Protein 1MLI (pdb70)

Nearest PDB structures (foldseek):
  1mli-assembly1_A  TM=1.011E+00  e=1.874E-20  Pseudomonas putida
  4fpi-assembly1_C  TM=9.386E-01  e=9.377E-10  Rhodococcus opacus
  3zo7-assembly1_F  TM=9.633E-01  e=2.033E-09  Rhodococcus opacus
  3znu-assembly1_I  TM=9.616E-01  e=2.313E-09  Rhodococcus opacus
  3znj-assembly1_3  TM=9.386E-01  e=2.033E-09  Rhodococcus opacus

Secondary structure (P-SEA, 3-state):
cbbbbbbbcccccccccaaaaaaacccccccccccccccccccccccccccccccccccccaaaaaaaaccccccccccccbbbbbbccccccccc/cbbbbbbbcccccccccaaaaaaacccccccccccccccccccccccccccccccccccccaaaaaaaaccccccccccccbbbbbbccccccccc/cbbbbbbbcccccccccaaaaaaacccccccccccccccccccccccccccccccccccccaaaaaaaaccccccccccccbbbbbbccccccccc/cbbbbbbbcccccccccaaaaaaacccccccccccccccccccccccccccccccccccccaaaaaaaaccccccccccccbbbbbbccccccccc/cbbbbbbbcccccccccaaaaaaacccccccccccccccccccccccccccccccccccccaaaaaaaaccccccccccccbbbbbbccccccccc/cbbbbbbbcccccccccaaaaaaacccccccccccccccccccccccccccccccccccccaaaaaaaaccccccccccccbbbbbbccccccccc/cbbbbbbbcccccccccaaaaaaacccccccccccccccccccccccccccccccccccccaaaaaaaaccccccccccccbbbbbbccccccccc/cbbbbbbbcccccccccaaaaaaacccccccccccccccccccccccccccccccccccccaaaaaaaaccccccccccccbbbbbbccccccccc/cbbbbbbbcccccccccaaaaaaacccccccccccccccccccccccccccccccccccccaaaaaaaaccccccccccccbbbbbbccccccccc/cbbbbbbbcccccccccaaaaaaacccccccccccccccccccccccccccccccccccccaaaaaaaaccccccccccccbbbbbbccccccccc

InterPro domains:
  IPR003464 Muconolactone delta-isomerase [PIRSF001486] (1-93)
  IPR003464 Muconolactone delta-isomerase [TIGR03221] (2-91)
  IPR011008 Dimeric alpha-beta barrel [SSF54909] (1-95)
  IPR026029 Muconolactone isomerase domain [PF02426] (1-89)

Radius of gyration: 29.56 Å; Cα contacts (8 Å, |Δi|>4): 1925; chains: 10; bounding box: 63×74×76 Å

Structure (mmCIF, N/CA/C/O backbone):
data_1MLI
#
_entry.id   1MLI
#
_cell.length_a   65.840
_cell.length_b   105.630
_cell.length_c   77.210
_cell.angle_alpha   90.00
_cell.angle_beta   90.50
_cell.angle_gamma   90.00
#
_symmetry.space_group_name_H-M   'P 1 21 1'
#
loop_
_atom_site.group_PDB
_atom_site.id
_atom_site.type_symbol
_atom_site.label_atom_id
_atom_site.label_alt_id
_atom_site.label_comp_id
_atom_site.label_asym_id
_atom_site.label_entity_id
_atom_site.label_seq_id
_atom_site.pdbx_PDB_ins_code
_atom_site.Cartn_x
_atom_site.Cartn_y
_atom_site.Cartn_z
_atom_site.occupancy
_atom_site.B_iso_or_equiv
_atom_site.auth_seq_id
_atom_site.auth_comp_id
_atom_site.auth_asym_id
_atom_site.auth_atom_id
_atom_site.pdbx_PDB_model_num
ATOM 1 C CA . MET A 1 1 ? 15.625 13.630 47.431 1.00 0.00 1 MET A CA 1
ATOM 2 C CA . LEU A 1 2 ? 15.712 14.925 43.943 1.00 0.00 2 LEU A CA 1
ATOM 3 C CA . PHE A 1 3 ? 14.582 12.269 41.522 1.00 0.00 3 PHE A CA 1
ATOM 4 C CA . HIS A 1 4 ? 13.713 13.033 37.923 1.00 0.00 4 HIS A CA 1
ATOM 5 C CA . VAL A 1 5 ? 10.785 12.294 35.972 1.00 0.00 5 VAL A CA 1
ATOM 6 C CA . LYS A 1 6 ? 9.538 12.551 32.463 1.00 0.00 6 LYS A CA 1
ATOM 7 C CA . MET A 1 7 ? 5.866 12.827 31.993 1.00 0.00 7 MET A CA 1
ATOM 8 C CA . THR A 1 8 ? 4.348 12.150 28.605 1.00 0.00 8 THR A CA 1
ATOM 9 C CA . VAL A 1 9 ? 0.553 12.603 28.712 1.00 0.00 9 VAL A CA 1
ATOM 10 C CA . LYS A 1 10 ? 0.092 10.272 25.607 1.00 0.00 10 LYS A CA 1
ATOM 11 C CA . LEU A 1 11 ? -3.651 10.994 26.151 1.00 0.00 11 LEU A CA 1
ATOM 12 C CA . PRO A 1 12 ? -6.074 9.481 23.532 1.00 0.00 12 PRO A CA 1
ATOM 13 C CA . VAL A 1 13 ? -7.868 11.193 20.758 1.00 0.00 13 VAL A CA 1
ATOM 14 C CA . ASP A 1 14 ? -11.529 10.332 21.363 1.00 0.00 14 ASP A CA 1
ATOM 15 C CA . MET A 1 15 ? -11.911 9.578 25.112 1.00 0.00 15 MET A CA 1
ATOM 16 C CA . ASP A 1 16 ? -14.047 12.566 24.953 1.00 0.00 16 ASP A CA 1
ATOM 17 C CA . PRO A 1 17 ? -13.971 16.124 26.210 1.00 0.00 17 PRO A CA 1
ATOM 18 C CA . ALA A 1 18 ? -15.041 16.303 29.881 1.00 0.00 18 ALA A CA 1
ATOM 19 C CA . LYS A 1 19 ? -12.862 13.560 30.630 1.00 0.00 19 LYS A CA 1
ATOM 20 C CA . ALA A 1 20 ? -10.211 15.275 28.650 1.00 0.00 20 ALA A CA 1
ATOM 21 C CA . THR A 1 21 ? -10.922 18.809 30.113 1.00 0.00 21 THR A CA 1
ATOM 22 C CA . GLN A 1 22 ? -11.749 17.361 33.861 1.00 0.00 22 GLN A CA 1
ATOM 23 C CA . LEU A 1 23 ? -8.271 15.907 33.746 1.00 0.00 23 LEU A CA 1
ATOM 24 C CA . LYS A 1 24 ? -6.132 18.553 32.187 1.00 0.00 24 LYS A CA 1
ATOM 25 C CA . ALA A 1 25 ? -7.470 20.709 35.054 1.00 0.00 25 ALA A CA 1
ATOM 26 C CA . ASP A 1 26 ? -7.031 18.570 38.332 1.00 0.00 26 ASP A CA 1
ATOM 27 C CA . GLU A 1 27 ? -3.524 17.186 37.391 1.00 0.00 27 GLU A CA 1
ATOM 28 C CA . LYS A 1 28 ? -2.923 21.111 37.648 1.00 0.00 28 LYS A CA 1
ATOM 29 C CA . GLU A 1 29 ? -3.458 21.142 41.336 1.00 0.00 29 GLU A CA 1
ATOM 30 C CA . LEU A 1 30 ? -1.067 18.439 42.687 1.00 0.00 30 LEU A CA 1
ATOM 31 C CA . ALA A 1 31 ? 1.124 20.539 40.406 1.00 0.00 31 ALA A CA 1
ATOM 32 C CA . GLN A 1 32 ? 0.992 23.016 43.309 1.00 0.00 32 GLN A CA 1
ATOM 33 C CA . ARG A 1 33 ? -0.561 20.772 45.887 1.00 0.00 33 ARG A CA 1
ATOM 34 C CA . LEU A 1 34 ? 3.099 20.341 46.033 1.00 0.00 34 LEU A CA 1
ATOM 35 C CA . GLN A 1 35 ? 4.660 23.284 44.184 1.00 0.00 35 GLN A CA 1
ATOM 36 C CA . ARG A 1 36 ? 4.046 25.538 47.214 1.00 0.00 36 ARG A CA 1
ATOM 37 C CA . GLU A 1 37 ? 4.677 22.891 49.957 1.00 0.00 37 GLU A CA 1
ATOM 38 C CA . GLY A 1 38 ? 7.070 21.391 47.596 1.00 0.00 38 GLY A CA 1
ATOM 39 C CA . THR A 1 39 ? 7.287 17.884 47.131 1.00 0.00 39 THR A CA 1
ATOM 40 C CA . TRP A 1 40 ? 7.740 18.827 43.239 1.00 0.00 40 TRP A CA 1
ATOM 41 C CA . ARG A 1 41 ? 10.415 21.175 42.721 1.00 0.00 41 ARG A CA 1
ATOM 42 C CA . HIS A 1 42 ? 10.402 22.788 39.241 1.00 0.00 42 HIS A CA 1
ATOM 43 C CA . LEU A 1 43 ? 7.770 22.477 36.532 1.00 0.00 43 LEU A CA 1
ATOM 44 C CA . TRP A 1 44 ? 8.709 22.948 32.962 1.00 0.00 44 TRP A CA 1
ATOM 45 C CA . ARG A 1 45 ? 7.565 22.602 29.390 1.00 0.00 45 ARG A CA 1
ATOM 46 C CA . ILE A 1 46 ? 10.060 20.235 27.567 1.00 0.00 46 ILE A CA 1
ATOM 47 C CA . ALA A 1 47 ? 8.823 22.001 24.776 1.00 0.00 47 ALA A CA 1
ATOM 48 C CA . GLY A 1 48 ? 7.721 21.768 21.385 1.00 0.00 48 GLY A CA 1
ATOM 49 C CA . HIS A 1 49 ? 6.142 18.450 22.309 1.00 0.00 49 HIS A CA 1
ATOM 50 C CA . TYR A 1 50 ? 3.175 17.136 24.266 1.00 0.00 50 TYR A CA 1
ATOM 51 C CA . ALA A 1 51 ? 4.679 16.697 27.746 1.00 0.00 51 ALA A CA 1
ATOM 52 C CA . ASN A 1 52 ? 7.169 18.005 30.352 1.00 0.00 52 ASN A CA 1
ATOM 53 C CA . TYR A 1 53 ? 10.263 17.611 32.796 1.00 0.00 53 TYR A CA 1
ATOM 54 C CA . SER A 1 54 ? 9.962 17.511 36.689 1.00 0.00 54 SER A CA 1
ATOM 55 C CA . VAL A 1 55 ? 12.272 17.247 39.734 1.00 0.00 55 VAL A CA 1
ATOM 56 C CA . PHE A 1 56 ? 11.192 16.098 43.082 1.00 0.00 56 PHE A CA 1
ATOM 57 C CA . ASP A 1 57 ? 12.391 16.858 46.627 1.00 0.00 57 ASP A CA 1
ATOM 58 C CA . VAL A 1 58 ? 10.647 14.233 48.423 1.00 0.00 58 VAL A CA 1
ATOM 59 C CA . PRO A 1 59 ? 11.867 12.101 51.334 1.00 0.00 59 PRO A CA 1
ATOM 60 C CA . SER A 1 60 ? 12.417 8.460 50.871 1.00 0.00 60 SER A CA 1
ATOM 61 C CA . VAL A 1 61 ? 11.564 6.610 47.724 1.00 0.00 61 VAL A CA 1
ATOM 62 C CA . GLU A 1 62 ? 8.151 5.333 48.702 1.00 0.00 62 GLU A CA 1
ATOM 63 C CA . ALA A 1 63 ? 7.223 8.978 48.673 1.00 0.00 63 ALA A CA 1
ATOM 64 C CA . LEU A 1 64 ? 7.287 9.916 45.023 1.00 0.00 64 LEU A CA 1
ATOM 65 C CA . HIS A 1 65 ? 5.804 6.581 44.351 1.00 0.00 65 HIS A CA 1
ATOM 66 C CA . ASP A 1 66 ? 2.645 7.422 46.139 1.00 0.00 66 ASP A CA 1
ATOM 67 C CA . THR A 1 67 ? 2.805 11.050 44.806 1.00 0.00 67 THR A CA 1
ATOM 68 C CA . LEU A 1 68 ? 3.937 10.354 41.256 1.00 0.00 68 LEU A CA 1
ATOM 69 C CA . MET A 1 69 ? 1.436 7.523 40.842 1.00 0.00 69 MET A CA 1
ATOM 70 C CA . GLN A 1 70 ? -1.316 9.890 42.068 1.00 0.00 70 GLN A CA 1
ATOM 71 C CA . LEU A 1 71 ? -2.016 12.873 39.980 1.00 0.00 71 LEU A CA 1
ATOM 72 C CA . PRO A 1 72 ? -4.877 12.718 37.599 1.00 0.00 72 PRO A CA 1
ATOM 73 C CA . LEU A 1 73 ? -3.051 11.121 34.723 1.00 0.00 73 LEU A CA 1
ATOM 74 C CA . PHE A 1 74 ? -0.683 8.304 35.572 1.00 0.00 74 PHE A CA 1
ATOM 75 C CA . PRO A 1 75 ? -3.188 5.866 34.216 1.00 0.00 75 PRO A CA 1
ATOM 76 C CA . TYR A 1 76 ? -2.864 7.348 30.715 1.00 0.00 76 TYR A CA 1
ATOM 77 C CA . MET A 1 77 ? 0.844 8.664 31.019 1.00 0.00 77 MET A CA 1
ATOM 78 C CA . ASP A 1 78 ? 4.394 7.490 30.147 1.00 0.00 78 ASP A CA 1
ATOM 79 C CA . ILE A 1 79 ? 7.175 7.970 32.538 1.00 0.00 79 ILE A CA 1
ATOM 80 C CA . GLU A 1 80 ? 10.921 7.831 33.216 1.00 0.00 80 GLU A CA 1
ATOM 81 C CA . VAL A 1 81 ? 12.807 8.053 36.493 1.00 0.00 81 VAL A CA 1
ATOM 82 C CA . ASP A 1 82 ? 16.441 9.090 36.420 1.00 0.00 82 ASP A CA 1
ATOM 83 C CA . GLY A 1 83 ? 17.101 10.102 40.093 1.00 0.00 83 GLY A CA 1
ATOM 84 C CA . LEU A 1 84 ? 20.125 11.846 41.113 1.00 0.00 84 LEU A CA 1
ATOM 85 C CA . CYS A 1 85 ? 22.505 13.109 43.750 1.00 0.00 85 CYS A CA 1
ATOM 86 C CA . ARG A 1 86 ? 24.914 16.242 43.779 1.00 0.00 86 ARG A CA 1
ATOM 87 C CA . HIS A 1 87 ? 27.857 17.065 41.914 1.00 0.00 87 HIS A CA 1
ATOM 88 C CA . PRO A 1 88 ? 31.143 18.174 43.031 1.00 0.00 88 PRO A CA 1
ATOM 89 C CA . SER A 1 89 ? 31.233 21.246 40.651 1.00 0.00 89 SER A CA 1
ATOM 90 C CA . SER A 1 90 ? 28.441 23.300 42.297 1.00 0.00 90 SER A CA 1
ATOM 91 C CA . ILE A 1 91 ? 28.753 26.771 43.645 1.00 0.00 91 ILE A CA 1
ATOM 92 C CA . HIS A 1 92 ? 26.001 26.277 46.229 1.00 0.00 92 HIS A CA 1
ATOM 93 C CA . SER A 1 93 ? 25.969 23.821 49.285 1.00 0.00 93 SER A CA 1
ATOM 94 C CA . ASP A 1 94 ? 22.390 22.616 48.998 1.00 0.00 94 ASP A CA 1
ATOM 95 C CA . ASP A 1 95 ? 20.832 20.023 46.760 1.00 0.00 95 ASP A CA 1
ATOM 96 C CA . ARG A 1 96 ? 20.171 22.477 43.777 1.00 0.00 96 ARG A CA 1
ATOM 97 C CA . MET B 1 1 ? 16.596 30.535 27.553 1.00 0.00 1 MET B CA 1
ATOM 98 C CA . LEU B 1 2 ? 16.522 27.300 29.392 1.00 0.00 2 LEU B CA 1
ATOM 99 C CA . PHE B 1 3 ? 17.687 24.492 27.168 1.00 0.00 3 PHE B CA 1
ATOM 100 C CA . HIS B 1 4 ? 18.574 21.070 28.507 1.00 0.00 4 HIS B CA 1
ATOM 101 C CA . VAL B 1 5 ? 21.519 19.047 28.110 1.00 0.00 5 VAL B CA 1
ATOM 102 C CA . LYS B 1 6 ? 22.787 15.635 28.937 1.00 0.00 6 LYS B CA 1
ATOM 103 C CA . MET B 1 7 ? 26.460 15.243 29.309 1.00 0.00 7 MET B CA 1
ATOM 104 C CA . THR B 1 8 ? 28.005 11.802 29.196 1.00 0.00 8 THR B CA 1
ATOM 105 C CA . VAL B 1 9 ? 31.795 12.009 29.650 1.00 0.00 9 VAL B CA 1
ATOM 106 C CA . LYS B 1 10 ? 32.294 8.573 27.852 1.00 0.00 10 LYS B CA 1
ATOM 107 C CA . LEU B 1 11 ? 36.028 9.254 28.501 1.00 0.00 11 LEU B CA 1
ATOM 108 C CA . PRO B 1 12 ? 38.479 6.444 27.445 1.00 0.00 12 PRO B CA 1
ATOM 109 C CA . VAL B 1 13 ? 40.278 3.996 29.593 1.00 0.00 13 VAL B CA 1
ATOM 110 C CA . ASP B 1 14 ? 43.941 4.482 28.670 1.00 0.00 14 ASP B CA 1
ATOM 111 C CA . MET B 1 15 ? 44.305 8.064 27.324 1.00 0.00 15 MET B CA 1
ATOM 112 C CA . ASP B 1 16 ? 46.419 8.404 30.312 1.00 0.00 16 ASP B CA 1
ATOM 113 C CA . PRO B 1 17 ? 46.308 10.216 33.621 1.00 0.00 17 PRO B CA 1
ATOM 114 C CA . ALA B 1 18 ? 47.353 13.876 33.214 1.00 0.00 18 ALA B CA 1
ATOM 115 C CA . LYS B 1 19 ? 45.190 14.158 30.372 1.00 0.00 19 LYS B CA 1
ATOM 116 C CA . ALA B 1 20 ? 42.539 12.459 32.366 1.00 0.00 20 ALA B CA 1
ATOM 117 C CA . THR B 1 21 ? 43.214 14.477 35.623 1.00 0.00 21 THR B CA 1
ATOM 118 C CA . GLN B 1 22 ? 44.028 17.950 33.596 1.00 0.00 22 GLN B CA 1
ATOM 119 C CA . LEU B 1 23 ? 40.562 17.576 32.157 1.00 0.00 23 LEU B CA 1
ATOM 120 C CA . LYS B 1 24 ? 38.413 16.447 35.006 1.00 0.00 24 LYS B CA 1
ATOM 121 C CA . ALA B 1 25 ? 39.716 19.634 36.681 1.00 0.00 25 ALA B CA 1
ATOM 122 C CA . ASP B 1 26 ? 39.272 22.521 34.039 1.00 0.00 26 ASP B CA 1
ATOM 123 C CA . GLU B 1 27 ? 35.782 21.343 32.802 1.00 0.00 27 GLU B CA 1
ATOM 124 C CA . LYS B 1 28 ? 35.149 22.224 36.630 1.00 0.00 28 LYS B CA 1
ATOM 125 C CA . GLU B 1 29 ? 35.660 25.873 36.071 1.00 0.00 29 GLU B CA 1
ATOM 126 C CA . LEU B 1 30 ? 33.281 26.753 33.170 1.00 0.00 30 LEU B CA 1
ATOM 127 C CA . ALA B 1 31 ? 31.089 24.823 35.596 1.00 0.00 31 ALA B CA 1
ATOM 128 C CA . GLN B 1 32 ? 31.184 28.088 37.574 1.00 0.00 32 GLN B CA 1
ATOM 129 C CA . ARG B 1 33 ? 32.737 30.283 34.954 1.00 0.00 33 ARG B CA 1
ATOM 130 C CA . LEU B 1 34 ? 29.080 30.330 34.482 1.00 0.00 34 LEU B CA 1
ATOM 131 C CA . GLN B 1 35 ? 27.508 28.967 37.674 1.00 0.00 35 GLN B CA 1
ATOM 132 C CA . ARG B 1 36 ? 28.086 32.325 39.415 1.00 0.00 36 ARG B CA 1
ATOM 133 C CA . GLU B 1 37 ? 27.457 34.601 36.357 1.00 0.00 37 GLU B CA 1
ATOM 134 C CA . GLY B 1 38 ? 25.091 32.012 35.241 1.00 0.00 38 GLY B CA 1
ATOM 135 C CA . THR B 1 39 ? 24.903 30.987 31.853 1.00 0.00 39 THR B CA 1
ATOM 136 C CA . TRP B 1 40 ? 24.468 27.294 33.408 1.00 0.00 40 TRP B CA 1
ATOM 137 C CA . ARG B 1 41 ? 21.779 27.140 35.791 1.00 0.00 41 ARG B CA 1
ATOM 138 C CA . HIS B 1 42 ? 21.802 23.965 37.943 1.00 0.00 42 HIS B CA 1
ATOM 139 C CA . LEU B 1 43 ? 24.454 21.262 38.090 1.00 0.00 43 LEU B CA 1
ATOM 140 C CA . TRP B 1 44 ? 23.534 17.807 39.123 1.00 0.00 44 TRP B CA 1
ATOM 141 C CA . ARG B 1 45 ? 24.704 14.235 39.364 1.00 0.00 45 ARG B CA 1
ATOM 142 C CA . ILE B 1 46 ? 22.238 12.036 37.306 1.00 0.00 46 ILE B CA 1
ATOM 143 C CA . ALA B 1 47 ? 23.480 9.575 39.506 1.00 0.00 47 ALA B CA 1
ATOM 144 C CA . GLY B 1 48 ? 24.605 6.199 39.829 1.00 0.00 48 GLY B CA 1
ATOM 145 C CA . HIS B 1 49 ? 26.204 6.589 36.416 1.00 0.00 49 HIS B CA 1
ATOM 146 C CA . TYR B 1 50 ? 29.168 8.331 34.823 1.00 0.00 50 TYR B CA 1
ATOM 147 C CA . ALA B 1 51 ? 27.645 11.684 33.820 1.00 0.00 51 ALA B CA 1
ATOM 148 C CA . ASN B 1 52 ? 25.128 14.447 34.675 1.00 0.00 52 ASN B CA 1
ATOM 149 C CA . TYR B 1 53 ? 22.022 16.772 33.873 1.00 0.00 53 TYR B CA 1
ATOM 150 C CA . SER B 1 54 ? 22.298 20.601 33.149 1.00 0.00 54 SER B CA 1
ATOM 151 C CA . VAL B 1 55 ? 19.971 23.546 32.383 1.00 0.00 55 VAL B CA 1
ATOM 152 C CA . PHE B 1 56 ? 21.038 26.674 30.717 1.00 0.00 56 PHE B CA 1
ATOM 153 C CA . ASP B 1 57 ? 19.811 30.285 30.889 1.00 0.00 57 ASP B CA 1
ATOM 154 C CA . VAL B 1 58 ? 21.563 31.649 28.020 1.00 0.00 58 VAL B CA 1
ATOM 155 C CA . PRO B 1 59 ? 20.340 34.169 25.440 1.00 0.00 59 PRO B CA 1
ATOM 156 C CA . SER B 1 60 ? 19.821 33.122 21.917 1.00 0.00 60 SER B CA 1
ATOM 157 C CA . VAL B 1 61 ? 20.708 29.725 20.604 1.00 0.00 61 VAL B CA 1
ATOM 158 C CA . GLU B 1 62 ? 24.124 30.510 19.208 1.00 0.00 62 GLU B CA 1
ATOM 159 C CA . ALA B 1 63 ? 25.025 31.075 22.816 1.00 0.00 63 ALA B CA 1
ATOM 160 C CA . LEU B 1 64 ? 24.977 27.624 24.329 1.00 0.00 64 LEU B CA 1
ATOM 161 C CA . HIS B 1 65 ? 26.490 26.435 21.155 1.00 0.00 65 HIS B CA 1
ATOM 162 C CA . ASP B 1 66 ? 29.631 28.359 21.717 1.00 0.00 66 ASP B CA 1
ATOM 163 C CA . THR B 1 67 ? 29.452 27.626 25.512 1.00 0.00 67 THR B CA 1
ATOM 164 C CA . LEU B 1 68 ? 28.348 24.002 25.389 1.00 0.00 68 LEU B CA 1
ATOM 165 C CA . MET B 1 69 ? 30.873 23.156 22.678 1.00 0.00 69 MET B CA 1
ATOM 166 C CA . GLN B 1 70 ? 33.599 24.768 24.834 1.00 0.00 70 GLN B CA 1
ATOM 167 C CA . LEU B 1 71 ? 34.290 23.193 28.119 1.00 0.00 71 LEU B CA 1
ATOM 168 C CA . PRO B 1 72 ? 37.167 20.840 28.368 1.00 0.00 72 PRO B CA 1
ATOM 169 C CA . LEU B 1 73 ? 35.372 17.730 27.243 1.00 0.00 73 LEU B CA 1
ATOM 170 C CA . PHE B 1 74 ? 33.020 18.097 24.311 1.00 0.00 74 PHE B CA 1
ATOM 171 C CA . PRO B 1 75 ? 35.552 16.385 22.139 1.00 0.00 75 PRO B CA 1
ATOM 172 C CA . TYR B 1 76 ? 35.239 13.166 24.163 1.00 0.00 76 TYR B CA 1
ATOM 173 C CA . MET B 1 77 ? 31.519 13.650 25.389 1.00 0.00 77 MET B CA 1
ATOM 174 C CA . ASP B 1 78 ? 27.984 12.573 24.348 1.00 0.00 78 ASP B CA 1
ATOM 175 C CA . ILE B 1 79 ? 25.184 14.989 24.419 1.00 0.00 79 ILE B CA 1
ATOM 176 C CA . GLU B 1 80 ? 21.435 15.608 24.149 1.00 0.00 80 GLU B CA 1
ATOM 177 C CA . VAL B 1 81 ? 19.526 18.864 23.828 1.00 0.00 81 VAL B CA 1
ATOM 178 C CA . ASP B 1 82 ? 15.885 18.931 24.840 1.00 0.00 82 ASP B CA 1
ATOM 179 C CA . GLY B 1 83 ? 15.194 22.714 25.243 1.00 0.00 83 GLY B CA 1
ATOM 180 C CA . LEU B 1 84 ? 12.150 23.978 26.781 1.00 0.00 84 LEU B CA 1
ATOM 181 C CA . CYS B 1 85 ? 9.744 26.766 27.587 1.00 0.00 85 CYS B CA 1
ATOM 182 C CA . ARG B 1 86 ? 7.311 27.281 30.659 1.00 0.00 86 ARG B CA 1
ATOM 183 C CA . HIS B 1 87 ? 4.374 25.550 31.753 1.00 0.00 87 HIS B CA 1
ATOM 184 C CA . PRO B 1 88 ? 1.073 26.807 32.646 1.00 0.00 88 PRO B CA 1
ATOM 185 C CA . SER B 1 89 ? 0.975 24.951 36.061 1.00 0.00 89 SER B CA 1
ATOM 186 C CA . SER B 1 90 ? 3.741 26.928 37.841 1.00 0.00 90 SER B CA 1
ATOM 187 C CA . ILE B 1 91 ? 3.394 28.814 41.047 1.00 0.00 91 ILE B CA 1
ATOM 188 C CA . HIS B 1 92 ? 6.133 31.306 40.161 1.00 0.00 92 HIS B CA 1
ATOM 189 C CA . SER B 1 93 ? 6.164 33.927 37.246 1.00 0.00 93 SER B CA 1
ATOM 190 C CA . ASP B 1 94 ? 9.753 33.477 36.126 1.00 0.00 94 ASP B CA 1
ATOM 191 C CA . ASP B 1 95 ? 11.345 30.862 33.937 1.00 0.00 95 ASP B CA 1
ATOM 192 C CA . ARG B 1 96 ? 12.007 28.318 36.843 1.00 0.00 96 ARG B CA 1
ATOM 193 C CA . MET C 1 1 ? 15.748 -22.059 40.304 1.00 0.00 1 MET C CA 1
ATOM 194 C CA . LEU C 1 2 ? 15.812 -18.342 40.457 1.00 0.00 2 LEU C CA 1
ATOM 195 C CA . PHE C 1 3 ? 14.676 -16.867 37.182 1.00 0.00 3 PHE C CA 1
ATOM 196 C CA . HIS C 1 4 ? 13.784 -13.213 36.796 1.00 0.00 4 HIS C CA 1
ATOM 197 C CA . VAL C 1 5 ? 10.848 -11.604 35.488 1.00 0.00 5 VAL C CA 1
ATOM 198 C CA . LYS C 1 6 ? 9.580 -8.196 34.647 1.00 0.00 6 LYS C CA 1
ATOM 199 C CA . MET C 1 7 ? 5.905 -7.686 34.761 1.00 0.00 7 MET C CA 1
ATOM 200 C CA . THR C 1 8 ? 4.369 -4.683 33.069 1.00 0.00 8 THR C CA 1
ATOM 201 C CA . VAL C 1 9 ? 0.574 -4.668 33.530 1.00 0.00 9 VAL C CA 1
ATOM 202 C CA . LYS C 1 10 ? 0.102 -2.438 30.353 1.00 0.00 10 LYS C CA 1
ATOM 203 C CA . LEU C 1 11 ? -3.640 -2.756 31.205 1.00 0.00 11 LEU C CA 1
ATOM 204 C CA . PRO C 1 12 ? -6.074 -0.747 28.954 1.00 0.00 12 PRO C CA 1
ATOM 205 C CA . VAL C 1 13 ? -7.888 2.409 29.724 1.00 0.00 13 VAL C CA 1
ATOM 206 C CA . ASP C 1 14 ? -11.543 1.545 29.089 1.00 0.00 14 ASP C CA 1
ATOM 207 C CA . MET C 1 15 ? -11.902 -2.256 29.530 1.00 0.00 15 MET C CA 1
ATOM 208 C CA . ASP C 1 16 ? -14.047 -1.195 32.321 1.00 0.00 16 ASP C CA 1
ATOM 209 C CA . PRO C 1 17 ? -13.973 -1.290 36.093 1.00 0.00 17 PRO C CA 1
ATOM 210 C CA . ALA C 1 18 ? -15.023 -4.733 37.397 1.00 0.00 18 ALA C CA 1
ATOM 211 C CA . LYS C 1 19 ? -12.833 -6.279 35.022 1.00 0.00 19 LYS C CA 1
ATOM 212 C CA . ALA C 1 20 ? -10.197 -3.850 36.043 1.00 0.00 20 ALA C CA 1
ATOM 213 C CA . THR C 1 21 ? -10.910 -4.154 39.855 1.00 0.00 21 THR C CA 1
ATOM 214 C CA . GLN C 1 22 ? -11.712 -8.171 39.636 1.00 0.00 22 GLN C CA 1
ATOM 215 C CA . LEU C 1 23 ? -8.230 -8.489 38.220 1.00 0.00 23 LEU C CA 1
ATOM 216 C CA . LYS C 1 24 ? -6.107 -6.175 40.257 1.00 0.00 24 LYS C CA 1
ATOM 217 C CA . ALA C 1 25 ? -7.435 -8.244 43.192 1.00 0.00 25 ALA C CA 1
ATOM 218 C CA . ASP C 1 26 ? -6.972 -12.020 42.171 1.00 0.00 26 ASP C CA 1
ATOM 219 C CA . GLU C 1 27 ? -3.466 -11.531 40.567 1.00 0.00 27 GLU C CA 1
ATOM 220 C CA . LYS C 1 28 ? -2.875 -10.559 44.380 1.00 0.00 28 LYS C CA 1
ATOM 221 C CA . GLU C 1 29 ? -3.389 -14.060 45.549 1.00 0.00 29 GLU C CA 1
ATOM 222 C CA . LEU C 1 30 ? -0.983 -16.165 43.398 1.00 0.00 30 LEU C CA 1
ATOM 223 C CA . ALA C 1 31 ? 1.189 -13.333 44.692 1.00 0.00 31 ALA C CA 1
ATOM 224 C CA . GLN C 1 32 ? 1.067 -15.329 47.944 1.00 0.00 32 GLN C CA 1
ATOM 225 C CA . ARG C 1 33 ? -0.465 -18.484 46.606 1.00 0.00 33 ARG C CA 1
ATOM 226 C CA . LEU C 1 34 ? 3.197 -18.734 46.244 1.00 0.00 34 LEU C CA 1
ATOM 227 C CA . GLN C 1 35 ? 4.739 -16.056 48.473 1.00 0.00 35 GLN C CA 1
ATOM 228 C CA . ARG C 1 36 ? 4.136 -18.245 51.552 1.00 0.00 36 ARG C CA 1
ATOM 229 C CA . GLU C 1 37 ? 4.790 -21.668 49.883 1.00 0.00 37 GLU C CA 1
ATOM 230 C CA . GLY C 1 38 ? 7.174 -19.871 47.729 1.00 0.00 38 GLY C CA 1
ATOM 231 C CA . THR C 1 39 ? 7.397 -20.511 44.250 1.00 0.00 39 THR C CA 1
ATOM 232 C CA . TRP C 1 40 ? 7.826 -16.516 43.944 1.00 0.00 40 TRP C CA 1
ATOM 233 C CA . ARG C 1 41 ? 10.492 -15.281 46.020 1.00 0.00 41 ARG C CA 1
ATOM 234 C CA . HIS C 1 42 ? 10.455 -11.473 46.478 1.00 0.00 42 HIS C CA 1
ATOM 235 C CA . LEU C 1 43 ? 7.808 -9.009 45.343 1.00 0.00 43 LEU C CA 1
ATOM 236 C CA . TRP C 1 44 ? 8.726 -5.462 44.688 1.00 0.00 44 TRP C CA 1
ATOM 237 C CA . ARG C 1 45 ? 7.563 -2.179 43.255 1.00 0.00 45 ARG C CA 1
ATOM 238 C CA . ILE C 1 46 ? 10.054 -1.162 40.442 1.00 0.00 46 ILE C CA 1
ATOM 239 C CA . ALA C 1 47 ? 8.796 2.031 41.258 1.00 0.00 47 ALA C CA 1
ATOM 240 C CA . GLY C 1 48 ? 7.676 5.177 39.988 1.00 0.00 48 GLY C CA 1
ATOM 241 C CA . HIS C 1 49 ? 6.111 3.263 37.116 1.00 0.00 49 HIS C CA 1
ATOM 242 C CA . TYR C 1 50 ? 3.159 0.977 36.469 1.00 0.00 50 TYR C CA 1
ATOM 243 C CA . ALA C 1 51 ? 4.683 -2.458 37.128 1.00 0.00 51 ALA C CA 1
ATOM 244 C CA . ASN C 1 52 ? 7.184 -4.517 39.180 1.00 0.00 52 ASN C CA 1
ATOM 245 C CA . TYR C 1 53 ? 10.293 -6.944 39.563 1.00 0.00 53 TYR C CA 1
ATOM 246 C CA . SER C 1 54 ? 10.015 -10.679 40.670 1.00 0.00 54 SER C CA 1
ATOM 247 C CA . VAL C 1 55 ? 12.342 -13.642 41.362 1.00 0.00 55 VAL C CA 1
ATOM 248 C CA . PHE C 1 56 ? 11.284 -17.188 41.303 1.00 0.00 56 PHE C CA 1
ATOM 249 C CA . ASP C 1 57 ? 12.501 -20.317 43.123 1.00 0.00 57 ASP C CA 1
ATOM 250 C CA . VAL C 1 58 ? 10.775 -22.847 41.180 1.00 0.00 58 VAL C CA 1
ATOM 251 C CA . PRO C 1 59 ? 12.017 -26.267 40.053 1.00 0.00 59 PRO C CA 1
ATOM 252 C CA . SER C 1 60 ? 12.574 -26.949 36.447 1.00 0.00 60 SER C CA 1
ATOM 253 C CA . VAL C 1 61 ? 11.708 -24.533 33.715 1.00 0.00 61 VAL C CA 1
ATOM 254 C CA . GLU C 1 62 ? 8.304 -25.879 32.800 1.00 0.00 62 GLU C CA 1
ATOM 255 C CA . ALA C 1 63 ? 7.366 -24.730 36.256 1.00 0.00 63 ALA C CA 1
ATOM 256 C CA . LEU C 1 64 ? 7.407 -20.969 36.021 1.00 0.00 64 LEU C CA 1
ATOM 257 C CA . HIS C 1 65 ? 5.929 -21.370 32.640 1.00 0.00 65 HIS C CA 1
ATOM 258 C CA . ASP C 1 66 ? 2.778 -22.830 33.990 1.00 0.00 66 ASP C CA 1
ATOM 259 C CA . THR C 1 67 ? 2.921 -20.440 37.028 1.00 0.00 67 THR C CA 1
ATOM 260 C CA . LEU C 1 68 ? 4.035 -17.272 35.270 1.00 0.00 68 LEU C CA 1
ATOM 261 C CA . MET C 1 69 ? 1.539 -17.768 32.448 1.00 0.00 69 MET C CA 1
ATOM 262 C CA . GLN C 1 70 ? -1.212 -18.220 35.075 1.00 0.00 70 GLN C CA 1
ATOM 263 C CA . LEU C 1 71 ? -1.932 -15.317 37.267 1.00 0.00 71 LEU C CA 1
ATOM 264 C CA . PRO C 1 72 ? -4.806 -13.118 36.381 1.00 0.00 72 PRO C CA 1
ATOM 265 C CA . LEU C 1 73 ? -2.992 -10.865 33.975 1.00 0.00 73 LEU C CA 1
ATOM 266 C CA . PHE C 1 74 ? -0.612 -12.528 31.560 1.00 0.00 74 PHE C CA 1
ATOM 267 C CA . PRO C 1 75 ? -3.118 -12.008 28.820 1.00 0.00 75 PRO C CA 1
ATOM 268 C CA . TYR C 1 76 ? -2.818 -8.218 29.148 1.00 0.00 76 TYR C CA 1
ATOM 269 C CA . MET C 1 77 ? 0.889 -8.077 30.497 1.00 0.00 77 MET C CA 1
ATOM 270 C CA . ASP C 1 78 ? 4.437 -7.589 29.114 1.00 0.00 78 ASP C CA 1
ATOM 271 C CA . ILE C 1 79 ? 7.230 -9.697 30.311 1.00 0.00 79 ILE C CA 1
ATOM 272 C CA . GLU C 1 80 ? 10.980 -10.362 30.392 1.00 0.00 80 GLU C CA 1
ATOM 273 C CA . VAL C 1 81 ? 12.884 -13.398 31.617 1.00 0.00 81 VAL C CA 1
ATOM 274 C CA . ASP C 1 82 ? 16.515 -12.986 32.584 1.00 0.00 82 ASP C CA 1
ATOM 275 C CA . GLY C 1 83 ? 17.193 -16.162 34.682 1.00 0.00 83 GLY C CA 1
ATOM 276 C CA . LEU C 1 84 ? 20.218 -16.574 36.658 1.00 0.00 84 LEU C CA 1
ATOM 277 C CA . CYS C 1 85 ? 22.609 -18.677 38.676 1.00 0.00 85 CYS C CA 1
ATOM 278 C CA . ARG C 1 86 ? 25.010 -17.722 41.667 1.00 0.00 86 ARG C CA 1
ATOM 279 C CA . HIS C 1 87 ? 27.940 -15.675 41.876 1.00 0.00 87 HIS C CA 1
ATOM 280 C CA . PRO C 1 88 ? 31.229 -16.374 43.278 1.00 0.00 88 PRO C CA 1
ATOM 281 C CA . SER C 1 89 ? 31.297 -13.161 45.464 1.00 0.00 89 SER C CA 1
ATOM 282 C CA . SER C 1 90 ? 28.509 -14.109 47.924 1.00 0.00 90 SER C CA 1
ATOM 283 C CA . ILE C 1 91 ? 28.819 -14.317 51.642 1.00 0.00 91 ILE C CA 1
ATOM 284 C CA . HIS C 1 92 ? 26.083 -16.944 51.969 1.00 0.00 92 HIS C CA 1
ATOM 285 C CA . SER C 1 93 ? 26.075 -20.609 50.577 1.00 0.00 93 SER C CA 1
ATOM 286 C CA . ASP C 1 94 ? 22.498 -20.731 49.340 1.00 0.00 94 ASP C CA 1
ATOM 287 C CA . ASP C 1 95 ? 20.934 -19.413 46.181 1.00 0.00 95 ASP C CA 1
ATOM 288 C CA . ARG C 1 96 ? 20.250 -15.822 47.592 1.00 0.00 96 ARG C CA 1
ATOM 289 C CA . MET D 1 1 ? 16.562 2.075 50.239 1.00 0.00 1 MET D CA 1
ATOM 290 C CA . LEU D 1 2 ? 16.507 -0.674 47.731 1.00 0.00 2 LEU D CA 1
ATOM 291 C CA . PHE D 1 3 ? 17.667 0.581 44.374 1.00 0.00 3 PHE D CA 1
ATOM 292 C CA . HIS D 1 4 ? 18.571 -1.745 41.534 1.00 0.00 4 HIS D CA 1
ATOM 293 C CA . VAL D 1 5 ? 21.519 -1.974 39.489 1.00 0.00 5 VAL D CA 1
ATOM 294 C CA . LYS D 1 6 ? 22.801 -3.807 36.501 1.00 0.00 6 LYS D CA 1
ATOM 295 C CA . MET D 1 7 ? 26.477 -4.259 36.246 1.00 0.00 7 MET D CA 1
ATOM 296 C CA . THR D 1 8 ? 28.030 -5.206 32.940 1.00 0.00 8 THR D CA 1
ATOM 297 C CA . VAL D 1 9 ? 31.822 -5.550 33.280 1.00 0.00 9 VAL D CA 1
ATOM 298 C CA . LYS D 1 10 ? 32.320 -4.899 29.457 1.00 0.00 10 LYS D CA 1
ATOM 299 C CA . LEU D 1 11 ? 36.056 -5.282 30.309 1.00 0.00 11 LEU D CA 1
ATOM 300 C CA . PRO D 1 12 ? 38.509 -5.131 27.312 1.00 0.00 12 PRO D CA 1
ATOM 301 C CA . VAL D 1 13 ? 40.326 -7.919 25.649 1.00 0.00 13 VAL D CA 1
ATOM 302 C CA . ASP D 1 14 ? 43.983 -6.869 25.829 1.00 0.00 14 ASP D CA 1
ATOM 303 C CA . MET D 1 15 ? 44.329 -4.479 28.820 1.00 0.00 15 MET D CA 1
ATOM 304 C CA . ASP D 1 16 ? 46.459 -7.203 30.068 1.00 0.00 16 ASP D CA 1
ATOM 305 C CA . PRO D 1 17 ? 46.362 -9.791 32.814 1.00 0.00 17 PRO D CA 1
ATOM 306 C CA . ALA D 1 18 ? 47.395 -8.266 36.170 1.00 0.00 18 ALA D CA 1
ATOM 307 C CA . LYS D 1 19 ? 45.215 -5.489 35.558 1.00 0.00 19 LYS D CA 1
ATOM 308 C CA . ALA D 1 20 ? 42.580 -7.927 34.557 1.00 0.00 20 ALA D CA 1
ATOM 309 C CA . THR D 1 21 ? 43.268 -10.397 37.483 1.00 0.00 21 THR D CA 1
ATOM 310 C CA . GLN D 1 22 ? 44.061 -7.391 40.160 1.00 0.00 22 GLN D CA 1
ATOM 311 C CA . LEU D 1 23 ? 40.588 -6.159 39.357 1.00 0.00 23 LEU D CA 1
ATOM 312 C CA . LYS D 1 24 ? 38.458 -9.231 39.162 1.00 0.00 24 LYS D CA 1
ATOM 313 C CA . ALA D 1 25 ? 39.762 -9.831 42.711 1.00 0.00 25 ALA D CA 1
ATOM 314 C CA . ASP D 1 26 ? 39.295 -6.429 44.640 1.00 0.00 26 ASP D CA 1
ATOM 315 C CA . GLU D 1 27 ? 35.802 -5.638 43.135 1.00 0.00 27 GLU D CA 1
ATOM 316 C CA . LYS D 1 28 ? 35.188 -9.011 45.155 1.00 0.00 28 LYS D CA 1
ATOM 317 C CA . GLU D 1 29 ? 35.686 -7.348 48.453 1.00 0.00 29 GLU D CA 1
ATOM 318 C CA . LEU D 1 30 ? 33.288 -4.332 48.392 1.00 0.00 30 LEU D CA 1
ATOM 319 C CA . ALA D 1 31 ? 31.115 -7.249 47.304 1.00 0.00 31 ALA D CA 1
ATOM 320 C CA . GLN D 1 32 ? 31.213 -8.121 51.021 1.00 0.00 32 GLN D CA 1
ATOM 321 C CA . ARG D 1 33 ? 32.745 -4.941 52.300 1.00 0.00 33 ARG D CA 1
ATOM 322 C CA . LEU D 1 34 ? 29.085 -4.500 52.196 1.00 0.00 34 LEU D CA 1
ATOM 323 C CA . GLN D 1 35 ? 27.535 -7.967 51.884 1.00 0.00 35 GLN D CA 1
ATOM 324 C CA . ARG D 1 36 ? 28.114 -8.581 55.617 1.00 0.00 36 ARG D CA 1
ATOM 325 C CA . GLU D 1 37 ? 27.461 -4.974 56.836 1.00 0.00 37 GLU D CA 1
ATOM 326 C CA . GLY D 1 38 ? 25.096 -4.727 54.027 1.00 0.00 38 GLY D CA 1
ATOM 327 C CA . THR D 1 39 ? 24.892 -1.823 52.005 1.00 0.00 39 THR D CA 1
ATOM 328 C CA . TRP D 1 40 ? 24.475 -4.446 48.972 1.00 0.00 40 TRP D CA 1
ATOM 329 C CA . ARG D 1 41 ? 21.800 -6.776 49.560 1.00 0.00 41 ARG D CA 1
ATOM 330 C CA . HIS D 1 42 ? 21.844 -9.804 47.206 1.00 0.00 42 HIS D CA 1
ATOM 331 C CA . LEU D 1 43 ? 24.504 -10.763 44.683 1.00 0.00 43 LEU D CA 1
ATOM 332 C CA . TRP D 1 44 ? 23.599 -12.818 41.715 1.00 0.00 44 TRP D CA 1
ATOM 333 C CA . ARG D 1 45 ? 24.780 -14.144 38.394 1.00 0.00 45 ARG D CA 1
ATOM 334 C CA . ILE D 1 46 ? 22.309 -12.882 35.664 1.00 0.00 46 ILE D CA 1
ATOM 335 C CA . ALA D 1 47 ? 23.570 -15.727 34.005 1.00 0.00 47 ALA D CA 1
ATOM 336 C CA . GLY D 1 48 ? 24.705 -17.070 30.895 1.00 0.00 48 GLY D CA 1
ATOM 337 C CA . HIS D 1 49 ? 26.284 -13.694 30.212 1.00 0.00 49 HIS D CA 1
ATOM 338 C CA . TYR D 1 50 ? 29.234 -11.622 31.379 1.00 0.00 50 TYR D CA 1
ATOM 339 C CA . ALA D 1 51 ? 27.697 -9.642 34.257 1.00 0.00 51 ALA D CA 1
ATOM 340 C CA . ASN D 1 52 ? 25.177 -9.617 37.146 1.00 0.00 52 ASN D CA 1
ATOM 341 C CA . TYR D 1 53 ? 22.060 -8.155 39.107 1.00 0.00 53 TYR D CA 1
ATOM 342 C CA . SER D 1 54 ? 22.322 -6.281 42.525 1.00 0.00 54 SER D CA 1
ATOM 343 C CA . VAL D 1 55 ? 19.983 -4.657 45.087 1.00 0.00 55 VAL D CA 1
ATOM 344 C CA . PHE D 1 56 ? 21.032 -2.099 47.548 1.00 0.00 56 PHE D CA 1
ATOM 345 C CA . ASP D 1 57 ? 19.796 -1.155 51.035 1.00 0.00 57 ASP D CA 1
ATOM 346 C CA . VAL D 1 58 ? 21.528 2.006 51.447 1.00 0.00 58 VAL D CA 1
ATOM 347 C CA . PRO D 1 59 ? 20.284 5.231 53.045 1.00 0.00 59 PRO D CA 1
ATOM 348 C CA . SER D 1 60 ? 19.748 8.255 50.960 1.00 0.00 60 SER D CA 1
ATOM 349 C CA . VAL D 1 61 ? 20.637 8.459 47.324 1.00 0.00 61 VAL D CA 1
ATOM 350 C CA . GLU D 1 62 ? 24.043 10.051 47.642 1.00 0.00 62 GLU D CA 1
ATOM 351 C CA . ALA D 1 63 ? 24.962 6.799 49.295 1.00 0.00 63 ALA D CA 1
ATOM 352 C CA . LEU D 1 64 ? 24.932 4.294 46.481 1.00 0.00 64 LEU D CA 1
ATOM 353 C CA . HIS D 1 65 ? 26.430 6.954 44.371 1.00 0.00 65 HIS D CA 1
ATOM 354 C CA . ASP D 1 66 ? 29.569 7.034 46.377 1.00 0.00 66 ASP D CA 1
ATOM 355 C CA . THR D 1 67 ? 29.414 3.197 46.852 1.00 0.00 67 THR D CA 1
ATOM 356 C CA . LEU D 1 68 ? 28.319 2.187 43.367 1.00 0.00 68 LEU D CA 1
ATOM 357 C CA . MET D 1 69 ? 30.831 4.520 41.726 1.00 0.00 69 MET D CA 1
ATOM 358 C CA . GLN D 1 70 ? 33.565 2.984 43.928 1.00 0.00 70 GLN D CA 1
ATOM 359 C CA . LEU D 1 71 ? 34.278 -0.622 43.446 1.00 0.00 71 LEU D CA 1
ATOM 360 C CA . PRO D 1 72 ? 37.163 -1.568 41.287 1.00 0.00 72 PRO D CA 1
ATOM 361 C CA . LEU D 1 73 ? 35.370 -1.471 37.980 1.00 0.00 73 LEU D CA 1
ATOM 362 C CA . PHE D 1 74 ? 33.001 1.417 37.421 1.00 0.00 74 PHE D CA 1
ATOM 363 C CA . PRO D 1 75 ? 35.525 2.969 35.124 1.00 0.00 75 PRO D CA 1
ATOM 364 C CA . TYR D 1 76 ? 35.232 0.047 32.688 1.00 0.00 76 TYR D CA 1
ATOM 365 C CA . MET D 1 77 ? 31.518 -0.992 33.524 1.00 0.00 77 MET D CA 1
ATOM 366 C CA . ASP D 1 78 ? 27.980 -0.357 32.175 1.00 0.00 78 ASP D CA 1
ATOM 367 C CA . ILE D 1 79 ? 25.174 0.305 34.492 1.00 0.00 79 ILE D CA 1
ATOM 368 C CA . GLU D 1 80 ? 21.422 0.730 34.995 1.00 0.00 80 GLU D CA 1
ATOM 369 C CA . VAL D 1 81 ? 19.502 2.029 37.990 1.00 0.00 81 VAL D CA 1
ATOM 370 C CA . ASP D 1 82 ? 15.867 1.065 38.364 1.00 0.00 82 ASP D CA 1
ATOM 371 C CA . GLY D 1 83 ? 15.168 1.847 42.086 1.00 0.00 83 GLY D CA 1
ATOM 372 C CA . LEU D 1 84 ? 12.129 0.756 43.761 1.00 0.00 84 LEU D CA 1
ATOM 373 C CA . CYS D 1 85 ? 9.720 0.836 46.659 1.00 0.00 85 CYS D CA 1
ATOM 374 C CA . ARG D 1 86 ? 7.303 -1.942 48.096 1.00 0.00 86 ARG D CA 1
ATOM 375 C CA . HIS D 1 87 ? 4.377 -3.535 46.786 1.00 0.00 87 HIS D CA 1
ATOM 376 C CA . PRO D 1 88 ? 1.078 -4.017 48.255 1.00 0.00 88 PRO D CA 1
ATOM 377 C CA . SER D 1 89 ? 1.004 -7.839 47.545 1.00 0.00 89 SER D CA 1
ATOM 378 C CA . SER D 1 90 ? 3.775 -8.903 49.977 1.00 0.00 90 SER D CA 1
ATOM 379 C CA . ILE D 1 91 ? 3.441 -11.372 52.761 1.00 0.00 91 ILE D CA 1
ATOM 380 C CA . HIS D 1 92 ? 6.168 -9.742 54.860 1.00 0.00 92 HIS D CA 1
ATOM 381 C CA . SER D 1 93 ? 6.175 -6.159 56.452 1.00 0.00 93 SER D CA 1
ATOM 382 C CA . ASP D 1 94 ? 9.759 -5.211 55.681 1.00 0.00 94 ASP D CA 1
ATOM 383 C CA . ASP D 1 95 ? 11.346 -3.928 52.519 1.00 0.00 95 ASP D CA 1
ATOM 384 C CA . ARG D 1 96 ? 12.031 -7.473 50.998 1.00 0.00 96 ARG D CA 1
ATOM 385 C CA . MET E 1 1 ? 15.928 -26.310 4.159 1.00 0.00 1 MET E CA 1
ATOM 386 C CA . LEU E 1 2 ? 15.982 -25.306 7.742 1.00 0.00 2 LEU E CA 1
ATOM 387 C CA . PHE E 1 3 ? 14.824 -21.743 8.131 1.00 0.00 3 PHE E CA 1
ATOM 388 C CA . HIS E 1 4 ? 13.920 -20.252 11.487 1.00 0.00 4 HIS E CA 1
ATOM 389 C CA . VAL E 1 5 ? 10.972 -18.529 12.610 1.00 0.00 5 VAL E CA 1
ATOM 390 C CA . LYS E 1 6 ? 9.690 -16.684 15.590 1.00 0.00 6 LYS E CA 1
ATOM 391 C CA . MET E 1 7 ? 6.015 -16.657 16.108 1.00 0.00 7 MET E CA 1
ATOM 392 C CA . THR E 1 8 ? 4.461 -14.130 18.439 1.00 0.00 8 THR E CA 1
ATOM 393 C CA . VAL E 1 9 ? 0.669 -14.587 18.593 1.00 0.00 9 VAL E CA 1
ATOM 394 C CA . LYS E 1 10 ? 0.173 -10.879 19.732 1.00 0.00 10 LYS E CA 1
ATOM 395 C CA . LEU E 1 11 ? -3.563 -11.811 19.690 1.00 0.00 11 LEU E CA 1
ATOM 396 C CA . PRO E 1 12 ? -6.016 -9.065 20.903 1.00 0.00 12 PRO E CA 1
ATOM 397 C CA . VAL E 1 13 ? -7.834 -8.833 24.140 1.00 0.00 13 VAL E CA 1
ATOM 398 C CA . ASP E 1 14 ? -11.490 -8.519 23.120 1.00 0.00 14 ASP E CA 1
ATOM 399 C CA . MET E 1 15 ? -11.836 -10.115 19.641 1.00 0.00 15 MET E CA 1
ATOM 400 C CA . ASP E 1 16 ? -13.968 -12.455 21.510 1.00 0.00 16 ASP E CA 1
ATOM 401 C CA . PRO E 1 17 ? -13.873 -16.071 22.586 1.00 0.00 17 PRO E CA 1
ATOM 402 C CA . ALA E 1 18 ? -14.906 -18.382 19.713 1.00 0.00 18 ALA E CA 1
ATOM 403 C CA . LYS E 1 19 ? -12.725 -16.587 17.511 1.00 0.00 19 LYS E CA 1
ATOM 404 C CA . ALA E 1 20 ? -10.090 -16.791 20.139 1.00 0.00 20 ALA E CA 1
ATOM 405 C CA . THR E 1 21 ? -10.781 -20.515 21.027 1.00 0.00 21 THR E CA 1
ATOM 406 C CA . GLN E 1 22 ? -11.573 -21.553 17.138 1.00 0.00 22 GLN E CA 1
ATOM 407 C CA . LEU E 1 23 ? -8.098 -20.283 16.401 1.00 0.00 23 LEU E CA 1
ATOM 408 C CA . LYS E 1 24 ? -5.970 -21.492 19.233 1.00 0.00 24 LYS E CA 1
ATOM 409 C CA . ALA E 1 25 ? -7.276 -24.931 18.171 1.00 0.00 25 ALA E CA 1
ATOM 410 C CA . ASP E 1 26 ? -6.809 -25.124 14.265 1.00 0.00 26 ASP E CA 1
ATOM 411 C CA . GLU E 1 27 ? -3.313 -23.425 14.237 1.00 0.00 27 GLU E CA 1
ATOM 412 C CA . LYS E 1 28 ? -2.703 -26.748 16.341 1.00 0.00 28 LYS E CA 1
ATOM 413 C CA . GLU E 1 29 ? -3.201 -28.945 13.372 1.00 0.00 29 GLU E CA 1
ATOM 414 C CA . LEU E 1 30 ? -0.802 -27.534 10.707 1.00 0.00 30 LEU E CA 1
ATOM 415 C CA . ALA E 1 31 ? 1.370 -27.876 13.802 1.00 0.00 31 ALA E CA 1
ATOM 416 C CA . GLN E 1 32 ? 1.272 -31.587 12.909 1.00 0.00 32 GLN E CA 1
ATOM 417 C CA . ARG E 1 33 ? -0.259 -31.299 9.494 1.00 0.00 33 ARG E CA 1
ATOM 418 C CA . LEU E 1 34 ? 3.401 -31.009 9.147 1.00 0.00 34 LEU E CA 1
ATOM 419 C CA . GLN E 1 35 ? 4.949 -32.292 12.384 1.00 0.00 35 GLN E CA 1
ATOM 420 C CA . ARG E 1 36 ? 4.369 -35.900 11.253 1.00 0.00 36 ARG E CA 1
ATOM 421 C CA . GLU E 1 37 ? 5.023 -35.367 7.482 1.00 0.00 37 GLU E CA 1
ATOM 422 C CA . GLY E 1 38 ? 7.390 -32.748 8.528 1.00 0.00 38 GLY E CA 1
ATOM 423 C CA . THR E 1 39 ? 7.595 -29.636 6.844 1.00 0.00 39 THR E CA 1
ATOM 424 C CA . TRP E 1 40 ? 8.011 -28.108 10.549 1.00 0.00 40 TRP E CA 1
ATOM 425 C CA . ARG E 1 41 ? 10.686 -29.684 12.368 1.00 0.00 41 ARG E CA 1
ATOM 426 C CA . HIS E 1 42 ? 10.641 -28.943 16.131 1.00 0.00 42 HIS E CA 1
ATOM 427 C CA . LEU E 1 43 ? 7.981 -27.118 18.121 1.00 0.00 43 LEU E CA 1
ATOM 428 C CA . TRP E 1 44 ? 8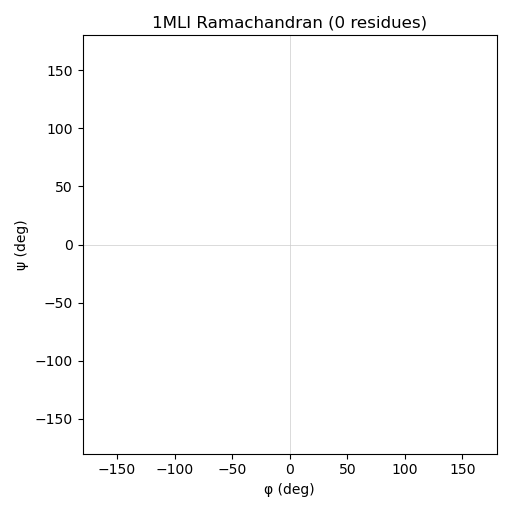.886 -25.394 21.293 1.00 0.00 44 TRP E CA 1
ATOM 429 C CA . ARG E 1 45 ? 7.706 -23.023 23.971 1.00 0.00 45 ARG E CA 1
ATOM 430 C CA . ILE E 1 46 ? 10.178 -20.018 24.071 1.00 0.00 46 ILE E CA 1
ATOM 431 C CA . ALA E 1 47 ? 8.916 -19.81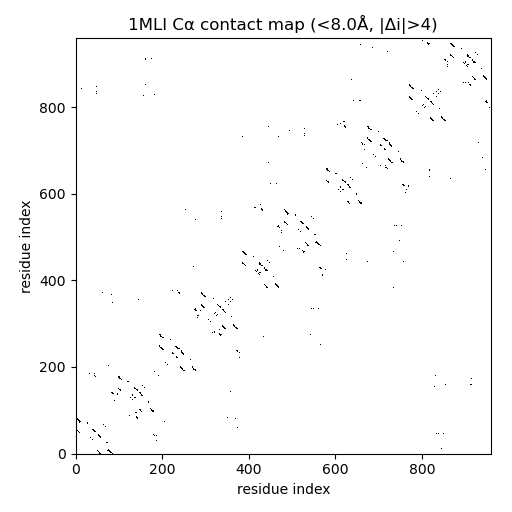6 27.359 1.00 0.00 47 ALA E CA 1
ATOM 432 C CA . GLY E 1 48 ? 7.780 -17.642 29.958 1.00 0.00 48 GLY E CA 1
ATOM 433 C CA . HIS E 1 49 ? 6.204 -15.512 27.249 1.00 0.00 49 HIS E CA 1
ATOM 434 C CA . TYR E 1 50 ? 3.255 -15.622 24.872 1.00 0.00 50 TYR E CA 1
ATOM 435 C CA . ALA E 1 51 ? 4.792 -17.300 21.810 1.00 0.00 51 ALA E CA 1
ATOM 436 C CA . ASN E 1 52 ? 7.310 -19.873 20.488 1.00 0.00 52 ASN E CA 1
ATOM 437 C CA . TYR E 1 53 ? 10.428 -20.968 18.301 1.00 0.00 53 TYR E CA 1
ATOM 438 C CA . SER E 1 54 ? 10.166 -23.177 15.091 1.00 0.00 54 SER E CA 1
ATOM 439 C CA . VAL E 1 55 ? 12.505 -24.736 12.488 1.00 0.00 55 VAL E CA 1
ATOM 440 C CA . PHE E 1 56 ? 11.456 -25.782 9.097 1.00 0.00 56 PHE E CA 1
ATOM 441 C CA . ASP E 1 57 ? 12.692 -28.472 6.685 1.00 0.00 57 ASP E CA 1
ATOM 442 C CA . VAL E 1 58 ? 10.962 -27.417 3.677 1.00 0.00 58 VAL E CA 1
ATOM 443 C CA . PRO E 1 59 ? 12.207 -27.394 0.077 1.00 0.00 59 PRO E CA 1
ATOM 444 C CA . SER E 1 60 ? 12.745 -24.172 -1.686 1.00 0.00 60 SER E CA 1
ATOM 445 C CA . VAL E 1 61 ? 11.857 -20.833 -0.233 1.00 0.00 61 VAL E CA 1
ATOM 446 C CA . GLU E 1 62 ? 8.452 -20.400 -1.799 1.00 0.00 62 GLU E CA 1
ATOM 447 C CA . ALA E 1 63 ? 7.530 -23.337 0.361 1.00 0.00 63 ALA E CA 1
ATOM 448 C CA . LEU E 1 64 ? 7.560 -21.951 3.865 1.00 0.00 64 LEU E CA 1
ATOM 449 C CA . HIS E 1 65 ? 6.064 -18.869 2.438 1.00 0.00 65 HIS E CA 1
ATOM 450 C CA . ASP E 1 66 ? 2.924 -20.624 1.464 1.00 0.00 66 ASP E CA 1
ATOM 451 C CA . THR E 1 67 ? 3.078 -22.773 4.676 1.00 0.00 67 THR E CA 1
ATOM 452 C CA . LEU E 1 68 ? 4.173 -20.115 7.147 1.00 0.00 68 LEU E CA 1
ATOM 453 C CA . MET E 1 69 ? 1.663 -17.600 5.801 1.00 0.00 69 MET E CA 1
ATOM 454 C CA . GLN E 1 70 ? -1.072 -20.255 6.180 1.00 0.00 70 GLN E CA 1
ATOM 455 C CA . LEU E 1 71 ? -1.787 -21.447 9.618 1.00 0.00 71 LEU E CA 1
ATOM 456 C CA . PRO E 1 72 ? -4.672 -19.943 11.433 1.00 0.00 72 PRO E CA 1
ATOM 457 C CA . LEU E 1 73 ? -2.878 -16.947 12.834 1.00 0.00 73 LEU E CA 1
ATOM 458 C CA . PHE E 1 74 ? -0.507 -15.150 10.508 1.00 0.00 74 PHE E CA 1
ATOM 459 C CA . PRO E 1 75 ? -3.030 -12.399 10.154 1.00 0.00 75 PRO E CA 1
ATOM 460 C CA . TYR E 1 76 ? -2.738 -11.538 13.860 1.00 0.00 76 TYR E CA 1
ATOM 461 C CA . MET E 1 77 ? 0.976 -12.754 14.414 1.00 0.00 77 MET E CA 1
ATOM 462 C CA . ASP E 1 78 ? 4.515 -11.266 14.454 1.00 0.00 78 ASP E CA 1
ATOM 463 C CA . ILE E 1 79 ? 7.320 -13.039 12.821 1.00 0.00 79 ILE E CA 1
ATOM 464 C CA . GLU E 1 80 ? 11.072 -13.298 12.217 1.00 0.00 80 GLU E CA 1
ATOM 465 C CA . VAL E 1 81 ? 12.991 -15.389 9.709 1.00 0.00 81 VAL E CA 1
ATOM 466 C CA . ASP E 1 82 ? 16.627 -16.159 10.403 1.00 0.00 82 ASP E CA 1
ATOM 467 C CA . GLY E 1 83 ? 17.325 -19.132 8.031 1.00 0.00 83 GLY E CA 1
ATOM 468 C CA . LEU E 1 84 ? 20.362 -21.119 8.253 1.00 0.00 84 LEU E CA 1
ATOM 469 C CA . CYS E 1 85 ? 22.770 -23.674 6.878 1.00 0.00 85 CYS E CA 1
ATOM 470 C CA . ARG E 1 86 ? 25.185 -26.208 8.713 1.00 0.00 86 ARG E CA 1
ATOM 471 C CA . HIS E 1 87 ? 28.111 -25.756 10.727 1.00 0.00 87 HIS E CA 1
ATOM 472 C CA . PRO E 1 88 ? 31.410 -27.285 10.498 1.00 0.00 88 PRO E CA 1
ATOM 473 C CA . SER E 1 89 ? 31.481 -28.371 14.229 1.00 0.00 89 SER E CA 1
ATOM 474 C CA . SER E 1 90 ? 28.710 -31.021 14.086 1.00 0.00 90 SER E CA 1
ATOM 475 C CA . ILE E 1 91 ? 29.041 -34.619 15.037 1.00 0.00 91 ILE E CA 1
ATOM 476 C CA . HIS E 1 92 ? 26.314 -35.759 12.637 1.00 0.00 92 HIS E CA 1
ATOM 477 C CA . SER E 1 93 ? 26.308 -35.568 8.722 1.00 0.00 93 SER E CA 1
ATOM 478 C CA . ASP E 1 94 ? 22.725 -34.451 8.220 1.00 0.00 94 ASP E CA 1
ATOM 479 C CA . ASP E 1 95 ? 21.139 -31.049 8.496 1.00 0.00 95 ASP E CA 1
ATOM 480 C CA . ARG E 1 96 ? 20.454 -31.285 12.347 1.00 0.00 96 ARG E CA 1
ATOM 481 C CA . MET F 1 1 ? 16.732 -28.295 30.183 1.00 0.00 1 MET F CA 1
ATOM 482 C CA . LEU F 1 2 ? 16.671 -26.760 26.793 1.00 0.00 2 LEU F CA 1
ATOM 483 C CA . PHE F 1 3 ? 17.808 -23.172 26.950 1.00 0.00 3 PHE F CA 1
ATOM 484 C CA . HIS F 1 4 ? 18.703 -21.184 23.861 1.00 0.00 4 HIS F CA 1
ATOM 485 C CA . VAL F 1 5 ? 21.640 -19.292 23.014 1.00 0.00 5 VAL F CA 1
ATOM 486 C CA . LYS F 1 6 ? 22.910 -17.009 20.348 1.00 0.00 6 LYS F CA 1
ATOM 487 C CA . MET F 1 7 ? 26.585 -16.883 19.843 1.00 0.00 7 MET F CA 1
ATOM 488 C CA . THR F 1 8 ? 28.122 -14.022 17.922 1.00 0.00 8 THR F CA 1
ATOM 489 C CA . VAL F 1 9 ? 31.917 -14.428 17.703 1.00 0.00 9 VAL F CA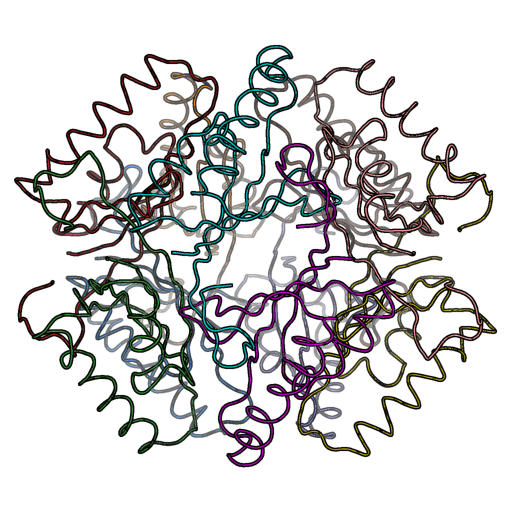 1
ATOM 490 C CA . LYS F 1 10 ? 32.392 -10.588 17.141 1.00 0.00 10 LYS F CA 1
ATOM 491 C CA . LEU F 1 11 ? 36.134 -11.494 17.043 1.00 0.00 11 LEU F CA 1
ATOM 492 C CA . PRO F 1 12 ? 38.569 -8.582 16.262 1.00 0.00 12 PRO F CA 1
ATOM 493 C CA . VAL F 1 13 ? 40.384 -7.850 13.098 1.00 0.00 13 VAL F CA 1
ATOM 494 C CA . ASP F 1 14 ? 44.039 -7.674 14.156 1.00 0.00 14 ASP F CA 1
ATOM 495 C CA . MET F 1 15 ? 44.396 -9.778 17.353 1.00 0.00 15 MET F CA 1
ATOM 496 C CA . ASP F 1 16 ? 46.540 -11.794 15.150 1.00 0.00 16 ASP F CA 1
ATOM 497 C CA . PRO F 1 17 ? 46.466 -15.205 13.537 1.00 0.00 17 PRO F CA 1
ATOM 498 C CA . ALA F 1 18 ? 47.513 -17.919 16.026 1.00 0.00 18 ALA F CA 1
ATOM 499 C CA . LYS F 1 19 ? 45.322 -16.493 18.476 1.00 0.00 19 LYS F CA 1
ATOM 500 C CA . ALA F 1 20 ? 42.688 -16.311 15.846 1.00 0.00 20 ALA F CA 1
ATOM 501 C CA . THR F 1 21 ? 43.400 -19.852 14.401 1.00 0.00 21 THR F CA 1
ATOM 502 C CA . GLN F 1 22 ? 44.200 -21.464 18.088 1.00 0.00 22 GLN F CA 1
ATOM 503 C CA . LEU F 1 23 ? 40.719 -20.341 19.009 1.00 0.00 23 LEU F CA 1
ATOM 504 C CA . LYS F 1 24 ? 38.596 -21.119 16.025 1.00 0.00 24 LYS F CA 1
ATOM 505 C CA . ALA F 1 25 ? 39.922 -24.671 16.552 1.00 0.00 25 ALA F CA 1
ATOM 506 C CA . ASP F 1 26 ? 39.456 -25.457 20.384 1.00 0.00 26 ASP F CA 1
ATOM 507 C CA . GLU F 1 27 ? 35.953 -23.803 20.668 1.00 0.00 27 GLU F CA 1
ATOM 508 C CA . LYS F 1 28 ? 35.359 -26.770 18.084 1.00 0.00 28 LYS F CA 1
ATOM 509 C CA . GLU F 1 29 ? 35.871 -29.390 20.685 1.00 0.00 29 GLU F CA 1
ATOM 510 C CA . LEU F 1 30 ? 33.465 -28.415 23.533 1.00 0.00 30 LEU F CA 1
ATOM 511 C CA . ALA F 1 31 ? 31.294 -28.295 20.420 1.00 0.00 31 ALA F CA 1
ATOM 512 C CA . GLN F 1 32 ? 31.415 -32.099 20.740 1.00 0.00 32 GLN F CA 1
ATOM 513 C CA . ARG F 1 33 ? 32.946 -32.323 24.161 1.00 0.00 33 ARG F CA 1
ATOM 514 C CA . LEU F 1 34 ? 29.284 -32.110 24.545 1.00 0.00 34 LEU F CA 1
ATOM 515 C CA . GLN F 1 35 ? 27.742 -32.895 21.150 1.00 0.00 35 GLN F CA 1
ATOM 516 C CA . ARG F 1 36 ? 28.343 -36.631 21.720 1.00 0.00 36 ARG F CA 1
ATOM 517 C CA . GLU F 1 37 ? 27.687 -36.680 25.527 1.00 0.00 37 GLU F CA 1
ATOM 518 C CA . GLY F 1 38 ? 25.306 -33.947 24.892 1.00 0.00 38 GLY F CA 1
ATOM 519 C CA . THR F 1 39 ? 25.083 -31.127 27.028 1.00 0.00 39 THR F CA 1
ATOM 520 C CA . TRP F 1 40 ? 24.656 -29.056 23.596 1.00 0.00 40 TRP F CA 1
ATOM 521 C CA . ARG F 1 41 ? 21.990 -30.352 21.560 1.00 0.00 41 ARG F CA 1
ATOM 522 C CA . HIS F 1 42 ? 22.029 -29.049 17.952 1.00 0.00 42 HIS F CA 1
ATOM 523 C CA . LEU F 1 43 ? 24.678 -26.929 16.263 1.00 0.00 43 LEU F CA 1
ATOM 524 C CA . TRP F 1 44 ? 23.761 -24.747 13.390 1.00 0.00 44 TRP F CA 1
ATOM 525 C CA . ARG F 1 45 ? 24.927 -21.991 11.104 1.00 0.00 45 ARG F CA 1
ATOM 526 C CA . ILE F 1 46 ? 22.438 -19.020 11.459 1.00 0.00 46 ILE F CA 1
ATOM 527 C CA . ALA F 1 47 ? 23.697 -18.314 8.241 1.00 0.00 47 ALA F CA 1
ATOM 528 C CA . GLY F 1 48 ? 24.818 -15.764 6.004 1.00 0.00 48 GLY F CA 1
ATOM 529 C CA . HIS F 1 49 ? 26.384 -14.062 9.005 1.00 0.00 49 HIS F CA 1
ATOM 530 C CA . TYR F 1 50 ? 29.335 -14.513 11.338 1.00 0.00 50 TYR F CA 1
ATOM 531 C CA . ALA F 1 51 ? 27.809 -16.647 14.110 1.00 0.00 51 ALA F CA 1
ATOM 532 C CA . ASN F 1 52 ? 25.305 -19.403 15.024 1.00 0.00 52 ASN F CA 1
ATOM 533 C CA . TYR F 1 53 ? 22.195 -20.835 17.018 1.00 0.00 53 TYR F CA 1
ATOM 534 C CA . SER F 1 54 ? 22.471 -23.505 19.857 1.00 0.00 54 SER F CA 1
ATOM 535 C CA . VAL F 1 55 ? 20.143 -25.454 22.191 1.00 0.00 55 VAL F CA 1
ATOM 536 C CA . PHE F 1 56 ? 21.198 -26.998 25.385 1.00 0.00 56 PHE F CA 1
ATOM 537 C CA . ASP F 1 57 ? 19.980 -30.030 27.360 1.00 0.00 57 ASP F CA 1
ATOM 538 C CA . VAL F 1 58 ? 21.705 -29.434 30.495 1.00 0.00 58 VAL F CA 1
ATOM 539 C CA . PRO F 1 59 ? 20.462 -29.965 34.055 1.00 0.00 59 PRO F CA 1
ATOM 540 C CA . SER F 1 60 ? 19.906 -27.051 36.286 1.00 0.00 60 SER F CA 1
ATOM 541 C CA . VAL F 1 61 ? 20.774 -23.525 35.357 1.00 0.00 61 VAL F CA 1
ATOM 542 C CA . GLU F 1 62 ? 24.177 -23.314 36.972 1.00 0.00 62 GLU F CA 1
ATOM 543 C CA . ALA F 1 63 ? 25.114 -25.885 34.391 1.00 0.00 63 ALA F CA 1
ATOM 544 C CA . LEU F 1 64 ? 25.075 -23.983 31.139 1.00 0.00 64 LEU F CA 1
ATOM 545 C CA . HIS F 1 65 ? 26.554 -21.145 33.018 1.00 0.00 65 HIS F CA 1
ATOM 546 C CA . ASP F 1 66 ? 29.704 -23.009 33.716 1.00 0.00 66 ASP F CA 1
ATOM 547 C CA . THR F 1 67 ? 29.562 -24.647 30.214 1.00 0.00 67 THR F CA 1
ATOM 548 C CA . LEU F 1 68 ? 28.450 -21.652 28.175 1.00 0.00 68 LEU F CA 1
ATOM 549 C CA . MET F 1 69 ? 30.947 -19.355 29.889 1.00 0.00 69 MET F CA 1
ATOM 550 C CA . GLN F 1 70 ? 33.697 -21.907 29.111 1.00 0.00 70 GLN F CA 1
ATOM 551 C CA . LEU F 1 71 ? 34.417 -22.558 25.533 1.00 0.00 71 LEU F CA 1
ATOM 552 C CA . PRO F 1 72 ? 37.292 -20.779 23.969 1.00 0.00 72 PRO F CA 1
ATOM 553 C CA . LEU F 1 73 ? 35.481 -17.616 23.037 1.00 0.00 73 LEU F CA 1
ATOM 554 C CA . PHE F 1 74 ? 33.101 -16.206 25.609 1.00 0.00 74 PHE F CA 1
ATOM 555 C CA . PRO F 1 75 ? 35.607 -13.526 26.378 1.00 0.00 75 PRO F CA 1
ATOM 556 C CA . TYR F 1 76 ? 35.309 -12.114 22.846 1.00 0.00 76 TYR F CA 1
ATOM 557 C CA . MET F 1 77 ? 31.602 -13.254 22.113 1.00 0.00 77 MET F CA 1
ATOM 558 C CA . ASP F 1 78 ? 28.055 -11.796 22.297 1.00 0.00 78 ASP F CA 1
ATOM 559 C CA . ILE F 1 79 ? 25.260 -13.813 23.640 1.00 0.00 79 ILE F CA 1
ATOM 560 C CA . GLU F 1 80 ? 21.510 -14.183 24.197 1.00 0.00 80 GLU F CA 1
ATOM 561 C CA . VAL F 1 81 ? 19.603 -16.642 26.356 1.00 0.00 81 VAL F CA 1
ATOM 562 C CA . ASP F 1 82 ? 15.973 -17.318 25.552 1.00 0.00 82 ASP F CA 1
ATOM 563 C CA . GLY F 1 83 ? 15.293 -20.620 27.445 1.00 0.00 83 GLY F CA 1
ATOM 564 C CA . LEU F 1 84 ? 12.267 -22.569 26.923 1.00 0.00 84 LEU F CA 1
ATOM 565 C CA . CYS F 1 85 ? 9.874 -25.316 27.893 1.00 0.00 85 CYS F CA 1
ATOM 566 C CA . ARG F 1 86 ? 7.472 -27.556 25.693 1.00 0.00 86 ARG F CA 1
ATOM 567 C CA . HIS F 1 87 ? 4.543 -26.820 23.770 1.00 0.00 87 HIS F CA 1
ATOM 568 C CA . PRO F 1 88 ? 1.254 -28.387 23.763 1.00 0.00 88 PRO F CA 1
ATOM 569 C CA . SER F 1 89 ? 1.186 -28.893 19.909 1.00 0.00 89 SER F CA 1
ATOM 570 C CA . SER F 1 90 ? 3.974 -31.518 19.651 1.00 0.00 90 SER F CA 1
ATOM 571 C CA . ILE F 1 91 ? 3.662 -34.930 18.163 1.00 0.00 91 ILE F CA 1
ATOM 572 C CA . HIS F 1 92 ? 6.397 -36.406 20.364 1.00 0.00 92 HIS F CA 1
ATOM 573 C CA . SER F 1 93 ? 6.403 -36.813 24.263 1.00 0.00 93 SER F CA 1
ATOM 574 C CA . ASP F 1 94 ? 9.980 -35.764 24.930 1.00 0.00 94 ASP F CA 1
ATOM 575 C CA . ASP F 1 95 ? 11.546 -32.351 25.174 1.00 0.00 95 ASP F CA 1
ATOM 576 C CA . ARG F 1 96 ? 12.232 -31.996 21.333 1.00 0.00 96 ARG F CA 1
ATOM 577 C CA . MET G 1 1 ? 15.915 6.753 -11.054 1.00 0.00 1 MET G CA 1
ATOM 578 C CA . LEU G 1 2 ? 15.987 3.656 -8.992 1.00 0.00 2 LEU G CA 1
ATOM 579 C CA . PHE G 1 3 ? 14.821 4.380 -5.484 1.00 0.00 3 PHE G CA 1
ATOM 580 C CA . HIS G 1 4 ? 13.932 1.643 -3.029 1.00 0.00 4 HIS G CA 1
ATOM 581 C CA . VAL G 1 5 ? 10.986 1.089 -1.046 1.00 0.00 5 VAL G CA 1
ATOM 582 C CA . LYS G 1 6 ? 9.716 -1.182 1.629 1.00 0.00 6 LYS G CA 1
ATOM 583 C CA . MET G 1 7 ? 6.044 -1.689 1.811 1.00 0.00 7 MET G CA 1
ATOM 584 C CA . THR G 1 8 ? 4.496 -3.135 4.934 1.00 0.00 8 THR G CA 1
ATOM 585 C CA . VAL G 1 9 ? 0.706 -3.446 4.544 1.00 0.00 9 VAL G CA 1
ATOM 586 C CA . LYS G 1 10 ? 0.207 -3.387 8.422 1.00 0.00 10 LYS G CA 1
ATOM 587 C CA . LEU G 1 11 ? -3.527 -3.658 7.519 1.00 0.00 11 LEU G CA 1
ATOM 588 C CA . PRO G 1 12 ? -5.980 -3.978 10.504 1.00 0.00 12 PRO G CA 1
ATOM 589 C CA . VAL G 1 13 ? -7.781 -6.996 11.723 1.00 0.00 13 VAL G CA 1
ATOM 590 C CA . ASP G 1 14 ? -11.443 -5.952 11.704 1.00 0.00 14 ASP G CA 1
ATOM 591 C CA . MET G 1 15 ? -11.805 -3.138 9.110 1.00 0.00 15 MET G CA 1
ATOM 592 C CA . ASP G 1 16 ? -13.920 -5.652 7.461 1.00 0.00 16 ASP G CA 1
ATOM 593 C CA . PRO G 1 17 ? -13.809 -7.792 4.354 1.00 0.00 17 PRO G CA 1
ATOM 594 C CA . ALA G 1 18 ? -14.852 -5.781 1.268 1.00 0.00 18 ALA G CA 1
ATOM 595 C CA . LYS G 1 19 ? -12.688 -3.118 2.296 1.00 0.00 19 LYS G CA 1
ATOM 596 C CA . ALA G 1 20 ? -10.038 -5.664 2.916 1.00 0.00 20 ALA G CA 1
ATOM 597 C CA . THR G 1 21 ? -10.714 -7.664 -0.351 1.00 0.00 21 THR G CA 1
ATOM 598 C CA . GLN G 1 22 ? -11.525 -4.291 -2.541 1.00 0.00 22 GLN G CA 1
ATOM 599 C CA . LEU G 1 23 ? -8.058 -3.176 -1.558 1.00 0.00 23 LEU G CA 1
ATOM 600 C CA . LYS G 1 24 ? -5.910 -6.230 -1.831 1.00 0.00 24 LYS G CA 1
ATOM 601 C CA . ALA G 1 25 ? -7.213 -6.291 -5.431 1.00 0.00 25 ALA G CA 1
ATOM 602 C CA . ASP G 1 26 ? -6.768 -2.633 -6.821 1.00 0.00 26 ASP G CA 1
ATOM 603 C CA . GLU G 1 27 ? -3.276 -2.059 -5.211 1.00 0.00 27 GLU G CA 1
ATOM 604 C CA . LYS G 1 28 ? -2.646 -5.084 -7.721 1.00 0.00 28 LYS G CA 1
ATOM 605 C CA . GLU G 1 29 ? -3.154 -2.942 -10.728 1.00 0.00 29 GLU G CA 1
ATOM 606 C CA . LEU G 1 30 ? -0.774 0.043 -10.208 1.00 0.00 30 LEU G CA 1
ATOM 607 C CA . ALA G 1 31 ? 1.416 -2.992 -9.575 1.00 0.00 31 ALA G CA 1
ATOM 608 C CA . GLN G 1 32 ? 1.323 -3.290 -13.380 1.00 0.00 32 GLN G CA 1
ATOM 609 C CA . ARG G 1 33 ? -0.228 0.037 -14.163 1.00 0.00 33 ARG G CA 1
ATOM 610 C CA . LEU G 1 34 ? 3.429 0.479 -13.991 1.00 0.00 34 LEU G CA 1
ATOM 611 C CA . GLN G 1 35 ? 4.999 -2.986 -14.210 1.00 0.00 35 GLN G CA 1
ATOM 612 C CA . ARG G 1 36 ? 4.422 -3.029 -17.991 1.00 0.00 36 ARG G CA 1
ATOM 613 C CA . GLU G 1 37 ? 5.054 0.726 -18.649 1.00 0.00 37 GLU G CA 1
ATOM 614 C CA . GLY G 1 38 ? 7.419 0.555 -15.833 1.00 0.00 38 GLY G CA 1
ATOM 615 C CA . THR G 1 39 ? 7.606 3.120 -13.394 1.00 0.00 39 THR G CA 1
ATOM 616 C CA . TRP G 1 40 ? 8.039 0.071 -10.795 1.00 0.00 40 TRP G CA 1
ATOM 617 C CA . ARG G 1 41 ? 10.729 -2.129 -11.730 1.00 0.00 41 ARG G CA 1
ATOM 618 C CA . HIS G 1 42 ? 10.703 -5.479 -9.862 1.00 0.00 42 HIS G CA 1
ATOM 619 C CA . LEU G 1 43 ? 8.049 -6.824 -7.514 1.00 0.00 43 LEU G CA 1
ATOM 620 C CA . TRP G 1 44 ? 8.967 -9.303 -4.893 1.00 0.00 44 TRP G CA 1
ATOM 621 C CA . ARG G 1 45 ? 7.796 -11.124 -1.812 1.00 0.00 45 ARG G CA 1
ATOM 622 C CA . ILE G 1 46 ? 10.261 -10.275 1.079 1.00 0.00 46 ILE G CA 1
ATOM 623 C CA . ALA G 1 47 ? 9.017 -13.348 2.286 1.00 0.00 47 ALA G CA 1
ATOM 624 C CA . GLY G 1 48 ? 7.889 -15.155 5.156 1.00 0.00 48 GLY G CA 1
ATOM 625 C CA . HIS G 1 49 ? 6.292 -11.930 6.343 1.00 0.00 49 HIS G CA 1
ATOM 626 C CA . TYR G 1 50 ? 3.330 -9.722 5.502 1.00 0.00 50 TYR G CA 1
ATOM 627 C CA . ALA G 1 51 ? 4.855 -7.319 2.961 1.00 0.00 51 ALA G CA 1
ATOM 628 C CA . ASN G 1 52 ? 7.372 -6.841 0.107 1.00 0.00 52 ASN G CA 1
ATOM 629 C CA . TYR G 1 53 ? 10.481 -5.080 -1.607 1.00 0.00 53 TYR G CA 1
ATOM 630 C CA . SER G 1 54 ? 10.206 -2.711 -4.700 1.00 0.00 54 SER G CA 1
ATOM 631 C CA . VAL G 1 55 ? 12.535 -0.703 -6.986 1.00 0.00 55 VAL G CA 1
ATOM 632 C CA . PHE G 1 56 ? 11.470 2.192 -9.029 1.00 0.00 56 PHE G CA 1
ATOM 633 C CA . ASP G 1 57 ? 12.699 3.662 -12.332 1.00 0.00 57 ASP G CA 1
ATOM 634 C CA . VAL G 1 58 ? 10.950 6.838 -12.260 1.00 0.00 58 VAL G CA 1
ATOM 635 C CA . PRO G 1 59 ? 12.174 10.277 -13.349 1.00 0.00 59 PRO G CA 1
ATOM 636 C CA . SER G 1 60 ? 12.693 12.953 -10.829 1.00 0.00 60 SER G CA 1
ATOM 637 C CA . VAL G 1 61 ? 11.805 12.597 -7.205 1.00 0.00 61 VAL G CA 1
ATOM 638 C CA . GLU G 1 62 ? 8.390 14.199 -7.280 1.00 0.00 62 GLU G CA 1
ATOM 639 C CA . ALA G 1 63 ? 7.488 11.232 -9.407 1.00 0.00 63 ALA G CA 1
ATOM 640 C CA . LEU G 1 64 ? 7.534 8.328 -7.006 1.00 0.00 64 LEU G CA 1
ATOM 641 C CA . HIS G 1 65 ? 6.022 10.628 -4.517 1.00 0.00 65 HIS G CA 1
ATOM 642 C CA . ASP G 1 66 ? 2.881 10.992 -6.490 1.00 0.00 66 ASP G CA 1
ATOM 643 C CA . THR G 1 67 ? 3.059 7.275 -7.541 1.00 0.00 67 THR G CA 1
ATOM 644 C CA . LEU G 1 68 ? 4.161 5.753 -4.248 1.00 0.00 68 LEU G CA 1
ATOM 645 C CA . MET G 1 69 ? 1.636 7.794 -2.274 1.00 0.00 69 MET G CA 1
ATOM 646 C CA . GLN G 1 70 ? -1.089 6.597 -4.685 1.00 0.00 70 GLN G CA 1
ATOM 647 C CA . LEU G 1 71 ? -1.782 2.954 -4.756 1.00 0.00 71 LEU G CA 1
ATOM 648 C CA . PRO G 1 72 ? -4.661 1.675 -2.767 1.00 0.00 72 PRO G CA 1
ATOM 649 C CA . LEU G 1 73 ? -2.867 1.279 0.516 1.00 0.00 73 LEU G CA 1
ATOM 650 C CA . PHE G 1 74 ? -0.514 4.062 1.509 1.00 0.00 74 PHE G CA 1
ATOM 651 C CA . PRO G 1 75 ? -3.046 5.233 4.013 1.00 0.00 75 PRO G CA 1
ATOM 652 C CA . TYR G 1 76 ? -2.736 1.976 5.978 1.00 0.00 76 TYR G CA 1
ATOM 653 C CA . MET G 1 77 ? 0.985 1.097 4.996 1.00 0.00 77 MET G CA 1
ATOM 654 C CA . ASP G 1 78 ? 4.520 1.540 6.426 1.00 0.00 78 ASP G CA 1
ATOM 655 C CA . ILE G 1 79 ? 7.320 2.563 4.237 1.00 0.00 79 ILE G CA 1
ATOM 656 C CA . GLU G 1 80 ? 11.070 3.080 3.808 1.00 0.00 80 GLU G CA 1
ATOM 657 C CA . VAL G 1 81 ? 12.980 4.831 1.045 1.00 0.00 81 VAL G CA 1
ATOM 658 C CA . ASP G 1 82 ? 16.622 3.956 0.531 1.00 0.00 82 ASP G CA 1
ATOM 659 C CA . GLY G 1 83 ? 17.315 5.297 -3.029 1.00 0.00 83 GLY G CA 1
ATOM 660 C CA . LEU G 1 84 ? 20.358 4.491 -4.848 1.00 0.00 84 LEU G CA 1
ATOM 661 C CA . CYS G 1 85 ? 22.765 5.024 -7.701 1.00 0.00 85 CYS G CA 1
ATOM 662 C CA . ARG G 1 86 ? 25.197 2.511 -9.542 1.00 0.00 86 ARG G CA 1
ATOM 663 C CA . HIS G 1 87 ? 28.133 0.753 -8.487 1.00 0.00 87 HIS G CA 1
ATOM 664 C CA . PRO G 1 88 ? 31.435 0.519 -10.009 1.00 0.00 88 PRO G CA 1
ATOM 665 C CA . SER G 1 89 ? 31.530 -3.365 -9.889 1.00 0.00 89 SER G CA 1
ATOM 666 C CA . SER G 1 90 ? 28.766 -4.065 -12.456 1.00 0.00 90 SER G CA 1
ATOM 667 C CA . ILE G 1 91 ? 29.112 -6.079 -15.583 1.00 0.00 91 ILE G CA 1
ATOM 668 C CA . HIS G 1 92 ? 26.374 -4.166 -17.412 1.00 0.00 92 HIS G CA 1
ATOM 669 C CA . SER G 1 93 ? 26.346 -0.383 -18.440 1.00 0.00 93 SER G CA 1
ATOM 670 C CA . ASP G 1 94 ? 22.757 0.417 -17.536 1.00 0.00 94 ASP G CA 1
ATOM 671 C CA . ASP G 1 95 ? 21.163 1.196 -14.216 1.00 0.00 95 ASP G CA 1
ATOM 672 C CA . ARG G 1 96 ? 20.501 -2.544 -13.251 1.00 0.00 96 ARG G CA 1
ATOM 673 C CA . MET H 1 1 ? 16.871 -18.605 -4.898 1.00 0.00 1 MET H CA 1
ATOM 674 C CA . LEU H 1 2 ? 16.787 -14.907 -4.486 1.00 0.00 2 LEU H CA 1
ATOM 675 C CA . PHE H 1 3 ? 17.915 -13.941 -1.024 1.00 0.00 3 PHE H CA 1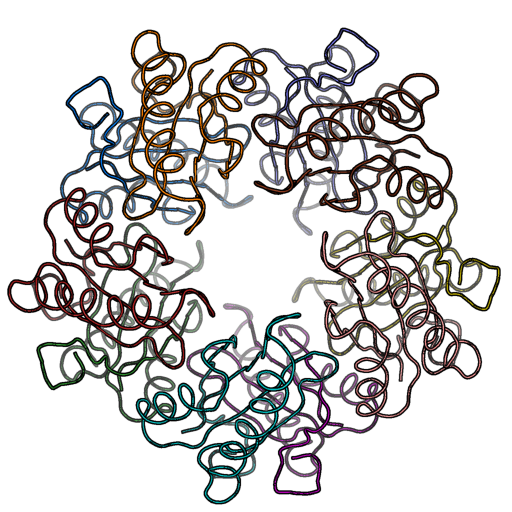
ATOM 676 C CA . HIS H 1 4 ? 18.787 -10.383 -0.088 1.00 0.00 4 HIS H CA 1
ATOM 677 C CA . VAL H 1 5 ? 21.714 -8.975 1.452 1.00 0.00 5 VAL H CA 1
ATOM 678 C CA . LYS H 1 6 ? 22.963 -5.726 2.801 1.00 0.00 6 LYS H CA 1
ATOM 679 C CA . MET H 1 7 ? 26.635 -5.184 2.768 1.00 0.00 7 MET H CA 1
ATOM 680 C CA . THR H 1 8 ? 28.153 -2.463 4.896 1.00 0.00 8 THR H CA 1
ATOM 681 C CA . VAL H 1 9 ? 31.948 -2.357 4.445 1.00 0.00 9 VAL H CA 1
ATOM 682 C CA . LYS H 1 10 ? 32.410 -0.633 7.924 1.00 0.00 10 LYS H CA 1
ATOM 683 C CA . LEU H 1 11 ? 36.153 -0.796 7.035 1.00 0.00 11 LEU H CA 1
ATOM 684 C CA . PRO H 1 12 ? 38.576 0.861 9.565 1.00 0.00 12 PRO H CA 1
ATOM 685 C CA . VAL H 1 13 ? 40.371 4.108 9.285 1.00 0.00 13 VAL H CA 1
ATOM 686 C CA . ASP H 1 14 ? 44.032 3.179 9.783 1.00 0.00 14 ASP H CA 1
ATOM 687 C CA . MET H 1 15 ? 44.412 -0.510 8.770 1.00 0.00 15 MET H CA 1
ATOM 688 C CA . ASP H 1 16 ? 46.549 0.976 6.174 1.00 0.00 16 ASP H CA 1
ATOM 689 C CA . PRO H 1 17 ? 46.475 1.455 2.431 1.00 0.00 17 PRO H CA 1
ATOM 690 C CA . ALA H 1 18 ? 47.544 -1.744 0.620 1.00 0.00 18 ALA H CA 1
ATOM 691 C CA . LYS H 1 19 ? 45.363 -3.647 2.731 1.00 0.00 19 LYS H CA 1
ATOM 692 C CA . ALA H 1 20 ? 42.714 -1.106 2.090 1.00 0.00 20 ALA H CA 1
ATOM 693 C CA . THR H 1 21 ? 43.427 -0.822 -1.724 1.00 0.00 21 THR H CA 1
ATOM 694 C CA . GLN H 1 22 ? 44.252 -4.821 -2.117 1.00 0.00 22 GLN H CA 1
ATOM 695 C CA . LEU H 1 23 ? 40.773 -5.372 -0.767 1.00 0.00 23 LEU H CA 1
ATOM 696 C CA . LYS H 1 24 ? 38.636 -2.787 -2.431 1.00 0.00 24 LYS H CA 1
ATOM 697 C CA . ALA H 1 25 ? 39.974 -4.378 -5.645 1.00 0.00 25 ALA H CA 1
ATOM 698 C CA . ASP H 1 26 ? 39.532 -8.268 -5.209 1.00 0.00 26 ASP H CA 1
ATOM 699 C CA . GLU H 1 27 ? 36.026 -8.049 -3.551 1.00 0.00 27 GLU H CA 1
ATOM 700 C CA . LYS H 1 28 ? 35.426 -6.512 -7.172 1.00 0.00 28 LYS H CA 1
ATOM 701 C CA . GLU H 1 29 ? 35.959 -9.792 -8.859 1.00 0.00 29 GLU H CA 1
ATOM 702 C CA . LEU H 1 30 ? 33.567 -12.214 -7.054 1.00 0.00 30 LEU H CA 1
ATOM 703 C CA . ALA H 1 31 ? 31.378 -9.230 -7.904 1.00 0.00 31 ALA H CA 1
ATOM 704 C CA . GLN H 1 32 ? 31.511 -10.709 -11.422 1.00 0.00 32 GLN H CA 1
ATOM 705 C CA . ARG H 1 33 ? 33.062 -14.022 -10.577 1.00 0.00 33 ARG H CA 1
ATOM 706 C CA . LEU H 1 34 ? 29.402 -14.345 -10.259 1.00 0.00 34 LEU H CA 1
ATOM 707 C CA . GLN H 1 35 ? 27.843 -11.368 -12.056 1.00 0.00 35 GLN H CA 1
ATOM 708 C CA . ARG H 1 36 ? 28.457 -13.061 -15.432 1.00 0.00 36 ARG H CA 1
ATOM 709 C CA . GLU H 1 37 ? 27.822 -16.701 -14.303 1.00 0.00 37 GLU H CA 1
ATOM 710 C CA . GLY H 1 38 ? 25.431 -15.267 -11.902 1.00 0.00 38 GLY H CA 1
ATOM 711 C CA . THR H 1 39 ? 25.212 -16.428 -8.560 1.00 0.00 39 THR H CA 1
ATOM 712 C CA . TRP H 1 40 ? 24.760 -12.527 -7.651 1.00 0.00 40 TRP H CA 1
ATOM 713 C CA . ARG H 1 41 ? 22.086 -11.008 -9.515 1.00 0.00 41 ARG H CA 1
ATOM 714 C CA . HIS H 1 42 ? 22.101 -7.173 -9.391 1.00 0.00 42 HIS H CA 1
ATOM 715 C CA . LEU H 1 43 ? 24.735 -4.896 -7.895 1.00 0.00 43 LEU H CA 1
ATOM 716 C CA . TRP H 1 44 ? 23.796 -1.495 -6.708 1.00 0.00 44 TRP H CA 1
ATOM 717 C CA . ARG H 1 45 ? 24.941 1.538 -4.792 1.00 0.00 45 ARG H CA 1
ATOM 718 C CA . ILE H 1 46 ? 22.447 2.103 -1.859 1.00 0.00 46 ILE H CA 1
ATOM 719 C CA . ALA H 1 47 ? 23.685 5.390 -2.181 1.00 0.00 47 ALA H CA 1
ATOM 720 C CA . GLY H 1 48 ? 24.787 8.312 -0.446 1.00 0.00 48 GLY H CA 1
ATOM 721 C CA . HIS H 1 49 ? 26.365 5.994 2.101 1.00 0.00 49 HIS H CA 1
ATOM 722 C CA . TYR H 1 50 ? 29.331 3.654 2.395 1.00 0.00 50 TYR H CA 1
ATOM 723 C CA . ALA H 1 51 ? 27.826 0.349 1.221 1.00 0.00 51 ALA H CA 1
ATOM 724 C CA . ASN H 1 52 ? 25.335 -1.388 -1.119 1.00 0.00 52 ASN H CA 1
ATOM 725 C CA . TYR H 1 53 ? 22.240 -3.746 -1.868 1.00 0.00 53 TYR H CA 1
ATOM 726 C CA . SER H 1 54 ? 22.539 -7.269 -3.529 1.00 0.00 54 SER H CA 1
ATOM 727 C CA . VAL H 1 55 ? 20.229 -10.106 -4.664 1.00 0.00 55 VAL H CA 1
ATOM 728 C CA . PHE H 1 56 ? 21.307 -13.614 -5.144 1.00 0.00 56 PHE H CA 1
ATOM 729 C CA . ASP H 1 57 ? 20.108 -16.437 -7.418 1.00 0.00 57 ASP H CA 1
ATOM 730 C CA . VAL H 1 58 ? 21.849 -19.223 -5.881 1.00 0.00 58 VAL H CA 1
ATOM 731 C CA . PRO H 1 59 ? 20.628 -22.781 -5.287 1.00 0.00 59 PRO H CA 1
ATOM 732 C CA . SER H 1 60 ? 20.076 -24.005 -1.827 1.00 0.00 60 SER H CA 1
ATOM 733 C CA . VAL H 1 61 ? 20.930 -22.027 1.240 1.00 0.00 61 VAL H CA 1
ATOM 734 C CA . GLU H 1 62 ? 24.341 -23.476 1.943 1.00 0.00 62 GLU H CA 1
ATOM 735 C CA . ALA H 1 63 ? 25.270 -21.811 -1.299 1.00 0.00 63 ALA H CA 1
ATOM 736 C CA . LEU H 1 64 ? 25.208 -18.130 -0.495 1.00 0.00 64 LEU H CA 1
ATOM 737 C CA . HIS H 1 65 ? 26.690 -19.031 2.786 1.00 0.00 65 HIS H CA 1
ATOM 738 C CA . ASP H 1 66 ? 29.849 -20.251 1.231 1.00 0.00 66 ASP H CA 1
ATOM 739 C CA . THR H 1 67 ? 29.691 -17.428 -1.409 1.00 0.00 67 THR H CA 1
ATOM 740 C CA . LEU H 1 68 ? 28.560 -14.570 0.809 1.00 0.00 68 LEU H CA 1
ATOM 741 C CA . MET H 1 69 ? 31.060 -15.475 3.525 1.00 0.00 69 MET H CA 1
ATOM 742 C CA . GLN H 1 70 ? 33.813 -15.507 0.860 1.00 0.00 70 GLN H CA 1
ATOM 743 C CA . LEU H 1 71 ? 34.514 -12.300 -0.865 1.00 0.00 71 LEU H CA 1
ATOM 744 C CA . PRO H 1 72 ? 37.376 -10.245 0.346 1.00 0.00 72 PRO H CA 1
ATOM 745 C CA . LEU H 1 73 ? 35.551 -8.393 3.065 1.00 0.00 73 LEU H CA 1
ATOM 746 C CA . PHE H 1 74 ? 33.182 -10.418 5.199 1.00 0.00 74 PHE H CA 1
ATOM 747 C CA . PRO H 1 75 ? 35.685 -10.306 7.987 1.00 0.00 75 PRO H CA 1
ATOM 748 C CA . TYR H 1 76 ? 35.363 -6.512 8.238 1.00 0.00 76 TYR H CA 1
ATOM 749 C CA . MET H 1 77 ? 31.655 -6.190 6.925 1.00 0.00 77 MET H CA 1
ATOM 750 C CA . ASP H 1 78 ? 28.105 -5.937 8.365 1.00 0.00 78 ASP H CA 1
ATOM 751 C CA . ILE H 1 79 ? 25.323 -7.854 6.860 1.00 0.00 79 ILE H CA 1
ATOM 752 C CA . GLU H 1 80 ? 21.577 -8.522 6.67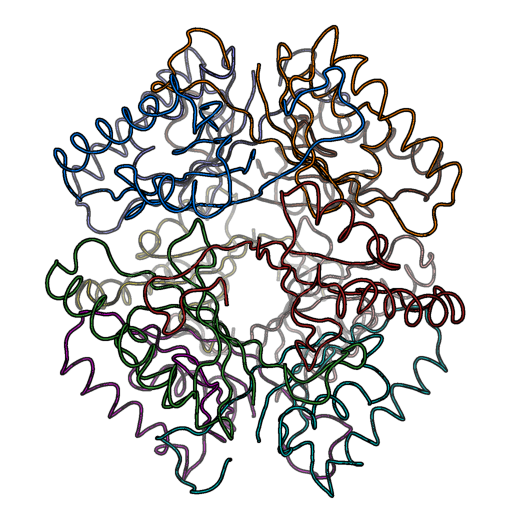7 1.00 0.00 80 GLU H CA 1
ATOM 753 C CA . VAL H 1 81 ? 19.689 -11.347 5.004 1.00 0.00 81 VAL H CA 1
ATOM 754 C CA . ASP H 1 82 ? 16.057 -10.814 4.109 1.00 0.00 82 ASP H CA 1
ATOM 755 C CA . GLY H 1 83 ? 15.396 -13.638 1.554 1.00 0.00 83 GLY H CA 1
ATOM 756 C CA . LEU H 1 84 ? 12.373 -13.763 -0.464 1.00 0.00 84 LEU H CA 1
ATOM 757 C CA . CYS H 1 85 ? 9.992 -15.549 -2.779 1.00 0.00 85 CYS H CA 1
ATOM 758 C CA . ARG H 1 86 ? 7.584 -14.164 -5.591 1.00 0.00 86 ARG H CA 1
ATOM 759 C CA . HIS H 1 87 ? 4.642 -12.126 -5.488 1.00 0.00 87 HIS H CA 1
ATOM 760 C CA . PRO H 1 88 ? 1.358 -12.624 -6.983 1.00 0.00 88 PRO H CA 1
ATOM 761 C CA . SER H 1 89 ? 1.269 -9.116 -8.655 1.00 0.00 89 SER H CA 1
ATOM 762 C CA . SER H 1 90 ? 4.063 -9.664 -11.229 1.00 0.00 90 SER H CA 1
ATOM 763 C CA . ILE H 1 91 ? 3.752 -9.305 -14.934 1.00 0.00 91 ILE H CA 1
ATOM 764 C CA . HIS H 1 92 ? 6.503 -11.838 -15.655 1.00 0.00 92 HIS H CA 1
ATOM 765 C CA . SER H 1 93 ? 6.532 -15.672 -14.837 1.00 0.00 93 SER H CA 1
ATOM 766 C CA . ASP H 1 94 ? 10.110 -15.960 -13.631 1.00 0.00 94 ASP H CA 1
ATOM 767 C CA . ASP H 1 95 ? 11.668 -15.127 -10.308 1.00 0.00 95 ASP H CA 1
ATOM 768 C CA . ARG H 1 96 ? 12.331 -11.360 -11.157 1.00 0.00 96 ARG H CA 1
ATOM 769 C CA . MET I 1 1 ? 15.727 31.438 15.689 1.00 0.00 1 MET I CA 1
ATOM 770 C CA . LEU I 1 2 ? 15.819 28.521 13.381 1.00 0.00 2 LEU I CA 1
ATOM 771 C CA . PHE I 1 3 ? 14.671 25.401 15.153 1.00 0.00 3 PHE I CA 1
ATOM 772 C CA . HIS I 1 4 ? 13.803 22.215 13.308 1.00 0.00 4 HIS I CA 1
ATOM 773 C CA . VAL I 1 5 ? 10.870 20.139 13.391 1.00 0.00 5 VAL I CA 1
ATOM 774 C CA . LYS I 1 6 ? 9.621 16.886 12.057 1.00 0.00 6 LYS I CA 1
ATOM 775 C CA . MET I 1 7 ? 5.952 16.533 11.628 1.00 0.00 7 MET I CA 1
ATOM 776 C CA . THR I 1 8 ? 4.425 13.107 11.217 1.00 0.00 8 THR I CA 1
ATOM 777 C CA . VAL I 1 9 ? 0.634 13.358 10.798 1.00 0.00 9 VAL I CA 1
ATOM 778 C CA . LYS I 1 10 ? 0.157 9.685 12.052 1.00 0.00 10 LYS I CA 1
ATOM 779 C CA . LEU I 1 11 ? -3.582 10.437 11.512 1.00 0.00 11 LEU I CA 1
ATOM 780 C CA . PRO I 1 12 ? -6.017 7.484 12.128 1.00 0.00 12 PRO I CA 1
ATOM 781 C CA . VAL I 1 13 ? -7.803 5.381 9.633 1.00 0.00 13 VAL I CA 1
ATOM 782 C CA . ASP I 1 14 ? -11.468 5.699 10.617 1.00 0.00 14 ASP I CA 1
ATOM 783 C CA . MET I 1 15 ? -11.852 9.033 12.491 1.00 0.00 15 MET I CA 1
ATOM 784 C CA . ASP I 1 16 ? -13.969 9.811 9.589 1.00 0.00 16 ASP I CA 1
ATOM 785 C CA . PRO I 1 17 ? -13.870 12.106 6.594 1.00 0.00 17 PRO I CA 1
ATOM 786 C CA . ALA I 1 18 ? -14.936 15.656 7.552 1.00 0.00 18 ALA I CA 1
ATOM 787 C CA . LYS I 1 19 ? -12.773 15.514 10.404 1.00 0.00 19 LYS I CA 1
ATOM 788 C CA . ALA I 1 20 ? -10.113 14.154 8.176 1.00 0.00 20 ALA I CA 1
ATOM 789 C CA . THR I 1 21 ? -10.802 16.639 5.264 1.00 0.00 21 THR I CA 1
ATOM 790 C CA . GLN I 1 22 ? -11.635 19.759 7.794 1.00 0.00 22 GLN I CA 1
ATOM 791 C CA . LEU I 1 23 ? -8.165 19.190 9.161 1.00 0.00 23 LEU I CA 1
ATOM 792 C CA . LYS I 1 24 ? -6.010 18.519 6.174 1.00 0.00 24 LYS I CA 1
ATOM 793 C CA . ALA I 1 25 ? -7.334 21.916 5.003 1.00 0.00 25 ALA I CA 1
ATOM 794 C CA . ASP I 1 26 ? -6.906 24.371 8.052 1.00 0.00 26 ASP I CA 1
ATOM 795 C CA . GLU I 1 27 ? -3.407 23.039 9.099 1.00 0.00 27 GLU I CA 1
ATOM 796 C CA . LYS I 1 28 ? -2.783 24.495 5.447 1.00 0.00 28 LYS I CA 1
ATOM 797 C CA . GLU I 1 29 ? -3.314 28.014 6.554 1.00 0.00 29 GLU I CA 1
ATOM 798 C CA . LEU I 1 30 ? -0.939 28.457 9.556 1.00 0.00 30 LEU I CA 1
ATOM 799 C CA . ALA I 1 31 ? 1.263 26.930 6.867 1.00 0.00 31 ALA I CA 1
ATOM 800 C CA . GLN I 1 32 ? 1.149 30.456 5.407 1.00 0.00 32 GLN I CA 1
ATOM 801 C CA . ARG I 1 33 ? -0.415 32.219 8.328 1.00 0.00 33 ARG I CA 1
ATOM 802 C CA . LEU I 1 34 ? 3.242 32.215 8.805 1.00 0.00 34 LEU I CA 1
ATOM 803 C CA . GLN I 1 35 ? 4.820 31.362 5.443 1.00 0.00 35 GLN I CA 1
ATOM 804 C CA . ARG I 1 36 ? 4.222 34.941 4.233 1.00 0.00 36 ARG I CA 1
ATOM 805 C CA . GLU I 1 37 ? 4.840 36.731 7.601 1.00 0.00 37 GLU I CA 1
ATOM 806 C CA . GLY I 1 38 ? 7.221 34.015 8.311 1.00 0.00 38 GLY I CA 1
ATOM 807 C CA . THR I 1 39 ? 7.415 32.489 11.504 1.00 0.00 39 THR I CA 1
ATOM 808 C CA . TRP I 1 40 ? 7.871 29.078 9.408 1.00 0.00 40 TRP I CA 1
ATOM 809 C CA . ARG I 1 41 ? 10.561 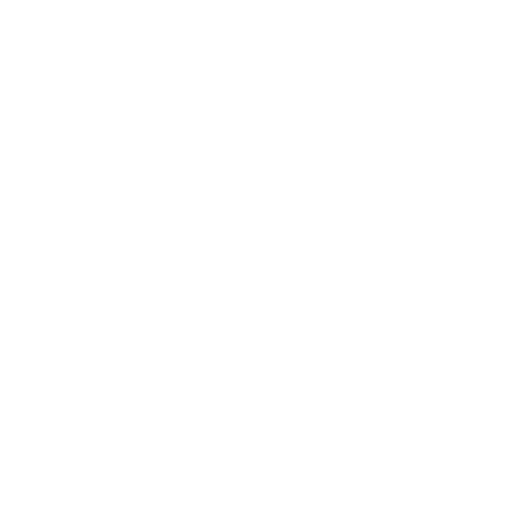29.304 7.029 1.00 0.00 41 ARG I CA 1
ATOM 810 C CA . HIS I 1 42 ? 10.555 26.492 4.420 1.00 0.00 42 HIS I CA 1
ATOM 811 C CA . LEU I 1 43 ? 7.918 23.827 3.865 1.00 0.00 43 LEU I CA 1
ATOM 812 C CA . TRP I 1 44 ? 8.857 20.574 2.318 1.00 0.00 44 TRP I CA 1
ATOM 813 C CA . ARG I 1 45 ? 7.709 17.074 1.537 1.00 0.00 45 ARG I CA 1
ATOM 814 C CA . ILE I 1 46 ? 10.188 14.602 3.240 1.00 0.00 46 ILE I CA 1
ATOM 815 C CA . ALA I 1 47 ? 8.959 12.497 0.689 1.00 0.00 47 ALA I CA 1
ATOM 816 C CA . GLY I 1 48 ? 7.852 9.202 -0.143 1.00 0.00 48 GLY I CA 1
ATOM 817 C CA . HIS I 1 49 ? 6.253 9.060 3.289 1.00 0.00 49 HIS I CA 1
ATOM 818 C CA . TYR I 1 50 ? 3.280 10.524 5.127 1.00 0.00 50 TYR I CA 1
ATOM 819 C CA . ALA I 1 51 ? 4.784 13.692 6.628 1.00 0.00 51 ALA I CA 1
ATOM 820 C CA . ASN I 1 52 ? 7.284 16.570 6.203 1.00 0.00 52 ASN I CA 1
ATOM 821 C CA . TYR I 1 53 ? 10.378 18.763 7.351 1.00 0.00 53 TYR I CA 1
ATOM 822 C CA . SER I 1 54 ? 10.080 22.435 8.648 1.00 0.00 54 SER I CA 1
ATOM 823 C CA . VAL I 1 55 ? 12.390 25.244 9.853 1.00 0.00 55 VAL I CA 1
ATOM 824 C CA . PHE I 1 56 ? 11.306 28.075 11.974 1.00 0.00 56 PHE I CA 1
ATOM 825 C CA . ASP I 1 57 ? 12.512 31.679 12.352 1.00 0.00 57 ASP I CA 1
ATOM 826 C CA . VAL I 1 58 ? 10.755 32.581 15.393 1.00 0.00 58 VAL I CA 1
ATOM 827 C CA . PRO I 1 59 ? 11.964 34.687 18.329 1.00 0.00 59 PRO I CA 1
ATOM 828 C CA . SER I 1 60 ? 12.490 33.120 21.653 1.00 0.00 60 SER I CA 1
ATOM 829 C CA . VAL I 1 61 ? 11.623 29.558 22.433 1.00 0.00 61 VAL I CA 1
ATOM 830 C CA . GLU I 1 62 ? 8.203 30.103 23.931 1.00 0.00 62 GLU I CA 1
ATOM 831 C CA . ALA I 1 63 ? 7.297 31.204 20.451 1.00 0.00 63 ALA I CA 1
ATOM 832 C CA . LEU I 1 64 ? 7.365 28.023 18.431 1.00 0.00 64 LEU I CA 1
ATOM 833 C CA . HIS I 1 65 ? 5.861 26.358 21.387 1.00 0.00 65 HIS I CA 1
ATOM 834 C CA . ASP I 1 66 ? 2.708 28.327 21.121 1.00 0.00 66 ASP I CA 1
ATOM 835 C CA . THR I 1 67 ? 2.890 28.179 17.261 1.00 0.00 67 THR I CA 1
ATOM 836 C CA . LEU I 1 68 ? 4.014 24.584 16.832 1.00 0.00 68 LEU I CA 1
ATOM 837 C CA . MET I 1 69 ? 1.495 23.321 19.381 1.00 0.00 69 MET I CA 1
ATOM 838 C CA . GLN I 1 70 ? -1.240 25.228 17.495 1.00 0.00 70 GLN I CA 1
ATOM 839 C CA . LEU I 1 71 ? -1.924 24.165 14.008 1.00 0.00 71 LEU I CA 1
ATOM 840 C CA . PRO I 1 72 ? -4.788 21.860 13.404 1.00 0.00 72 PRO I CA 1
ATOM 841 C CA . LEU I 1 73 ? -2.974 18.627 14.043 1.00 0.00 73 LEU I CA 1
ATOM 842 C CA . PHE I 1 74 ? -0.623 18.557 16.999 1.00 0.00 74 PHE I CA 1
ATOM 843 C CA . PRO I 1 75 ? -3.144 16.522 18.885 1.00 0.00 75 PRO I CA 1
ATOM 844 C CA . TYR I 1 76 ? -2.815 13.648 16.394 1.00 0.00 76 TYR I CA 1
ATOM 845 C CA . MET I 1 77 ? 0.903 14.334 15.258 1.00 0.00 77 MET I CA 1
ATOM 846 C CA . ASP I 1 78 ? 4.445 13.133 16.124 1.00 0.00 78 ASP I CA 1
ATOM 847 C CA . ILE I 1 79 ? 7.230 15.548 16.423 1.00 0.00 79 ILE I CA 1
ATOM 848 C CA . GLU I 1 80 ? 10.976 16.139 16.785 1.00 0.00 80 GLU I CA 1
ATOM 849 C CA . VAL I 1 81 ? 12.866 19.320 17.598 1.00 0.00 81 VAL I CA 1
ATOM 850 C CA . ASP I 1 82 ? 16.507 19.561 16.610 1.00 0.00 82 ASP I CA 1
ATOM 851 C CA . GLY I 1 83 ? 17.176 23.365 16.786 1.00 0.00 83 GLY I CA 1
ATOM 852 C CA . LEU I 1 84 ? 20.211 24.865 15.460 1.00 0.00 84 LEU I CA 1
ATOM 853 C CA . CYS I 1 85 ? 22.601 27.758 15.087 1.00 0.00 85 CYS I CA 1
ATOM 854 C CA . ARG I 1 86 ? 25.029 28.747 12.130 1.00 0.00 86 ARG I CA 1
ATOM 855 C CA . HIS I 1 87 ? 27.976 27.219 10.786 1.00 0.00 87 HIS I CA 1
ATOM 856 C CA . PRO I 1 88 ? 31.270 28.614 10.096 1.00 0.00 88 PRO I CA 1
ATOM 857 C CA . SER I 1 89 ? 31.376 27.300 6.440 1.00 0.00 89 SER I CA 1
ATOM 858 C CA . SER I 1 90 ? 28.599 29.508 4.978 1.00 0.00 90 SER I CA 1
ATOM 859 C CA . ILE I 1 91 ? 28.933 31.862 2.097 1.00 0.00 91 ILE I CA 1
ATOM 860 C CA . HIS I 1 92 ? 26.179 34.175 3.349 1.00 0.00 92 HIS I CA 1
ATOM 861 C CA . SER I 1 93 ? 26.135 36.322 6.629 1.00 0.00 93 SER I CA 1
ATOM 862 C CA . ASP I 1 94 ? 22.549 35.687 7.666 1.00 0.00 94 ASP I CA 1
ATOM 863 C CA . ASP I 1 95 ? 20.972 32.761 9.432 1.00 0.00 95 ASP I CA 1
ATOM 864 C CA . ARG I 1 96 ? 20.326 30.683 6.172 1.00 0.00 96 ARG I CA 1
ATOM 865 C CA . MET J 1 1 ? 16.786 17.753 -6.524 1.00 0.00 1 MET J CA 1
ATOM 866 C CA . LEU J 1 2 ? 16.695 18.504 -2.880 1.00 0.00 2 LEU J CA 1
ATOM 867 C CA . PHE J 1 3 ? 17.839 15.517 -0.890 1.00 0.00 3 PHE J CA 1
ATOM 868 C CA . HIS J 1 4 ? 18.707 15.731 2.784 1.00 0.00 4 HIS J CA 1
ATOM 869 C CA . VAL J 1 5 ? 21.639 14.720 4.601 1.00 0.00 5 VAL J CA 1
ATOM 870 C CA . LYS J 1 6 ? 22.887 14.449 8.109 1.00 0.00 6 LYS J CA 1
ATOM 871 C CA . MET J 1 7 ? 26.557 14.671 8.617 1.00 0.00 7 MET J CA 1
ATOM 872 C CA . THR J 1 8 ? 28.080 13.497 11.864 1.00 0.00 8 THR J CA 1
ATOM 873 C CA . VAL J 1 9 ? 31.872 13.982 11.828 1.00 0.00 9 VAL J CA 1
ATOM 874 C CA . LYS J 1 10 ? 32.349 11.209 14.543 1.00 0.00 10 LYS J CA 1
ATOM 875 C CA . LEU J 1 11 ? 36.087 12.028 14.117 1.00 0.00 11 LEU J CA 1
ATOM 876 C CA . PRO J 1 12 ? 38.520 10.149 16.477 1.00 0.00 12 PRO J CA 1
ATOM 877 C CA . VAL J 1 13 ? 40.304 11.429 19.480 1.00 0.00 13 VAL J CA 1
ATOM 878 C CA . ASP J 1 14 ? 43.971 10.691 18.753 1.00 0.00 14 ASP J CA 1
ATOM 879 C CA . MET J 1 15 ? 44.355 10.517 14.932 1.00 0.00 15 MET J CA 1
ATOM 880 C CA . ASP J 1 16 ? 46.473 13.458 15.545 1.00 0.00 16 ASP J CA 1
ATOM 881 C CA . PRO J 1 17 ? 46.377 17.166 14.843 1.00 0.00 17 PRO J CA 1
ATOM 882 C CA . ALA J 1 18 ? 47.444 17.906 11.242 1.00 0.00 18 ALA J CA 1
ATOM 883 C CA . LYS J 1 19 ? 45.280 15.297 10.083 1.00 0.00 19 LYS J CA 1
ATOM 884 C CA . ALA J 1 20 ? 42.621 16.675 12.299 1.00 0.00 20 ALA J CA 1
ATOM 885 C CA . THR J 1 21 ? 43.312 20.395 11.391 1.00 0.00 21 THR J CA 1
ATOM 886 C CA . GLN J 1 22 ? 44.145 19.538 7.467 1.00 0.00 22 GLN J CA 1
ATOM 887 C CA . LEU J 1 23 ? 40.675 18.062 7.357 1.00 0.00 23 LEU J CA 1
ATOM 888 C CA . LYS J 1 24 ? 38.522 20.430 9.300 1.00 0.00 24 LYS J CA 1
ATOM 889 C CA . ALA J 1 25 ? 39.846 23.003 6.795 1.00 0.00 25 ALA J CA 1
ATOM 890 C CA . ASP J 1 26 ? 39.417 21.384 3.229 1.00 0.00 26 ASP J CA 1
ATOM 891 C CA . GLU J 1 27 ? 35.920 19.853 3.947 1.00 0.00 27 GLU J CA 1
ATOM 892 C CA . LYS J 1 28 ? 35.295 23.768 4.289 1.00 0.00 28 LYS J CA 1
ATOM 893 C CA . GLU J 1 29 ? 35.828 24.362 0.649 1.00 0.00 29 GLU J CA 1
ATOM 894 C CA . LEU J 1 30 ? 33.453 21.882 -1.098 1.00 0.00 30 LEU J CA 1
ATOM 895 C CA . ALA J 1 31 ? 31.251 23.599 1.475 1.00 0.00 31 ALA J CA 1
ATOM 896 C CA . GLN J 1 32 ? 31.368 26.489 -1.019 1.00 0.00 32 GLN J CA 1
ATOM 897 C CA . ARG J 1 33 ? 32.933 24.671 -3.907 1.00 0.00 33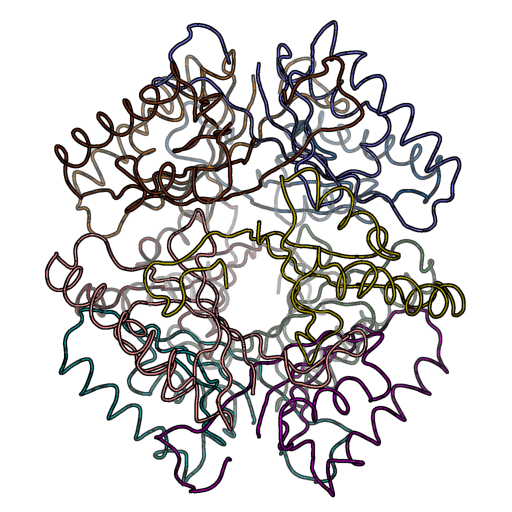 ARG J CA 1
ATOM 898 C CA . LEU J 1 34 ? 29.275 24.246 -4.119 1.00 0.00 34 LEU J CA 1
ATOM 899 C CA . GLN J 1 35 ? 27.698 26.865 -1.844 1.00 0.00 35 GLN J CA 1
ATOM 900 C CA . ARG J 1 36 ? 28.298 29.556 -4.497 1.00 0.00 36 ARG J CA 1
ATOM 901 C CA . GLU J 1 37 ? 27.679 27.354 -7.611 1.00 0.00 37 GLU J CA 1
ATOM 902 C CA . GLY J 1 38 ? 25.298 25.499 -5.507 1.00 0.00 38 GLY J CA 1
ATOM 903 C CA . THR J 1 39 ? 25.101 21.960 -5.578 1.00 0.00 39 THR J CA 1
ATOM 904 C CA . TRP J 1 40 ? 24.643 22.299 -1.588 1.00 0.00 40 TRP J CA 1
ATOM 905 C CA . ARG J 1 41 ? 21.955 24.524 -0.721 1.00 0.00 41 ARG J CA 1
ATOM 906 C CA . HIS J 1 42 ? 21.960 25.591 2.964 1.00 0.00 42 HIS J CA 1
ATOM 907 C CA . LEU J 1 43 ? 24.596 24.889 5.594 1.00 0.00 43 LEU J CA 1
ATOM 908 C CA . TRP J 1 44 ? 23.655 24.805 9.195 1.00 0.00 44 TRP J CA 1
ATOM 909 C CA . ARG J 1 45 ? 24.802 23.927 12.672 1.00 0.00 45 ARG J CA 1
ATOM 910 C CA . ILE J 1 46 ? 22.323 21.297 14.114 1.00 0.00 46 ILE J CA 1
ATOM 911 C CA . ALA J 1 47 ? 23.551 22.627 17.142 1.00 0.00 47 ALA J CA 1
ATOM 912 C CA . GLY J 1 48 ? 24.655 21.886 20.458 1.00 0.00 48 GLY J CA 1
ATOM 913 C CA . HIS J 1 49 ? 26.253 18.758 19.042 1.00 0.00 49 HIS J CA 1
ATOM 914 C CA . TYR J 1 50 ? 29.227 17.773 16.909 1.00 0.00 50 TYR J CA 1
ATOM 915 C CA . ALA J 1 51 ? 27.724 17.859 13.402 1.00 0.00 51 ALA J CA 1
ATOM 916 C CA . ASN J 1 52 ? 25.225 19.532 11.025 1.00 0.00 52 ASN J CA 1
ATOM 917 C CA . TYR J 1 53 ? 22.132 19.497 8.548 1.00 0.00 53 TYR J CA 1
ATOM 918 C CA . SER J 1 54 ? 22.431 19.990 4.685 1.00 0.00 54 SER J CA 1
ATOM 919 C CA . VAL J 1 55 ? 20.123 20.178 1.634 1.00 0.00 55 VAL J CA 1
ATOM 920 C CA . PHE J 1 56 ? 21.207 19.557 -1.850 1.00 0.00 56 PHE J CA 1
ATOM 921 C CA . ASP J 1 57 ? 20.003 20.840 -5.238 1.00 0.00 57 ASP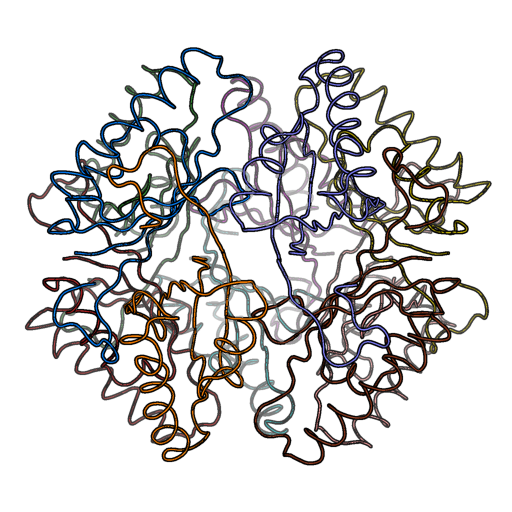 J CA 1
ATOM 922 C CA . VAL J 1 58 ? 21.760 18.528 -7.411 1.00 0.00 58 VAL J CA 1
ATOM 923 C CA . PRO J 1 59 ? 20.552 16.856 -10.613 1.00 0.00 59 PRO J CA 1
ATOM 924 C CA . SER J 1 60 ? 20.023 13.184 -10.708 1.00 0.00 60 SER J CA 1
ATOM 925 C CA . VAL J 1 61 ? 20.889 10.883 -7.878 1.00 0.00 61 VAL J CA 1
ATOM 926 C CA . GLU J 1 62 ? 24.308 9.788 -9.036 1.00 0.00 62 GLU J CA 1
ATOM 927 C CA . ALA J 1 63 ? 25.214 13.392 -8.454 1.00 0.00 63 ALA J CA 1
ATOM 928 C CA . LEU J 1 64 ? 25.147 13.764 -4.705 1.00 0.00 64 LEU J CA 1
ATOM 929 C CA . HIS J 1 65 ? 26.650 10.375 -4.546 1.00 0.00 65 HIS J CA 1
ATOM 930 C CA . ASP J 1 66 ? 29.803 11.496 -6.185 1.00 0.00 66 ASP J CA 1
ATOM 931 C CA . THR J 1 67 ? 29.622 14.878 -4.316 1.00 0.00 67 THR J CA 1
ATOM 932 C CA . LEU J 1 68 ? 28.496 13.645 -0.913 1.00 0.00 68 LEU J CA 1
ATOM 933 C CA . MET J 1 69 ? 31.014 10.798 -0.933 1.00 0.00 69 MET J CA 1
ATOM 934 C CA . GLN J 1 70 ? 33.752 13.340 -1.784 1.00 0.00 70 GLN J CA 1
ATOM 935 C CA . LEU J 1 71 ? 34.435 15.976 0.733 1.00 0.00 71 LEU J CA 1
ATOM 936 C CA . PRO J 1 72 ? 37.298 15.477 3.064 1.00 0.00 72 PRO J CA 1
ATOM 937 C CA . LEU J 1 73 ? 35.483 13.452 5.664 1.00 0.00 73 LEU J CA 1
ATOM 938 C CA . PHE J 1 74 ? 33.132 10.782 4.396 1.00 0.00 74 PHE J CA 1
ATOM 939 C CA . PRO J 1 75 ? 35.650 8.180 5.366 1.00 0.00 75 PRO J CA 1
ATOM 940 C CA . TYR J 1 76 ? 35.319 9.112 9.052 1.00 0.00 76 TYR J CA 1
ATOM 941 C CA . MET J 1 77 ? 31.603 10.437 8.949 1.00 0.00 77 MET J CA 1
ATOM 942 C CA . ASP J 1 78 ? 28.061 9.124 9.632 1.00 0.00 78 ASP J CA 1
ATOM 943 C CA . ILE J 1 79 ? 25.275 9.946 7.341 1.00 0.00 79 ILE J CA 1
ATOM 944 C CA . GLU J 1 80 ? 21.530 9.890 6.646 1.00 0.00 80 GLU J CA 1
ATOM 945 C CA . VAL J 1 81 ? 19.640 10.597 3.441 1.00 0.00 81 VAL J CA 1
ATOM 946 C CA . ASP J 1 82 ? 16.002 11.590 3.668 1.00 0.00 82 ASP J CA 1
ATOM 947 C CA . GLY J 1 83 ? 15.334 13.143 0.193 1.00 0.00 83 GLY J CA 1
ATOM 948 C CA . LEU J 1 84 ? 12.300 15.005 -0.552 1.00 0.00 84 LEU J CA 1
ATOM 949 C CA . CYS J 1 85 ? 9.911 16.640 -2.968 1.00 0.00 85 CYS J CA 1
ATOM 950 C CA . ARG J 1 86 ? 7.484 19.727 -2.522 1.00 0.00 86 ARG J CA 1
ATOM 951 C CA . HIS J 1 87 ? 4.537 20.241 -0.555 1.00 0.00 87 HIS J CA 1
ATOM 952 C CA . PRO J 1 88 ? 1.246 21.488 -1.493 1.00 0.00 88 PRO J CA 1
ATOM 953 C CA . SER J 1 89 ? 1.138 24.162 1.327 1.00 0.00 89 SER J CA 1
ATOM 954 C CA . SER J 1 90 ? 3.919 26.458 0.012 1.00 0.00 90 SER J CA 1
ATOM 955 C CA . ILE J 1 91 ? 3.586 30.090 -0.792 1.00 0.00 91 ILE J CA 1
ATOM 956 C CA . HIS J 1 92 ? 6.340 30.010 -3.421 1.00 0.00 92 HIS J CA 1
ATOM 957 C CA . SER J 1 93 ? 6.383 28.048 -6.815 1.00 0.00 93 SER J CA 1
ATOM 958 C CA . ASP J 1 94 ? 9.969 26.834 -6.713 1.00 0.00 94 ASP J CA 1
ATOM 959 C CA . ASP J 1 95 ? 11.543 23.941 -4.892 1.00 0.00 95 ASP J CA 1
ATOM 960 C CA . ARG J 1 96 ? 12.191 25.917 -1.572 1.00 0.00 96 ARG J CA 1
#

Foldseek 3Di:
DKKKKWKALQDDDPPDDVLVVVQVVQLVPLCVCACVVHQKDDWDDPDPDRTTMTIGDHPDDVTCVVVVCDRRPPVRIDMDIDGDADDPPDPDDDGD/DKKKKWKALQDDDPPDDVLVVVQVVQLVPLCVCACVVHQKDDWDDPDPDRTTMTIGDHPDDVTCVVVVCDRRPPVRIDMDIDGDADDPPDPDDDGD/DKKKKWKALQDDDPPDDVLVVVQVVQLVPLCVCACVVHQKDDWDDPDPDRTTMTIGDHPDDVTCVVVVCDRRPPVRIDMDIDGDADDPPDPDDDGD/DKKKKWKALQDDDPPDDVLVVVQVVQLVPLCVCACVVHQKDDWDDPDPDRTTMTIGDHPDDVTCVVVVCDRRPPVRIDMDIDGDADDPPDPDDDGD/DKKKKWKALQDDDPPDDVLVVVQVVQLVPLCVCACVVHQKDDWDDPDPDRTTMTIGDHPDDVTCVVVVCDRRPPVRIDMDIDGDADDPPDPDDDGD/DKKKKWKALQDDDPPDDVLVVVQVVQLVPLCVCACVVHQKDDWDDPDPDRTTMTIGDHPDDVTCVVVVCDRRPPVRIDMDIDGDADDPPDPDDDGD/DKKKKWKALQDDDPPDDVLVVVQVVQLVPLCVCACVVHQKDDWDDPDPDRTTMTIGDHPDDVTCVVVVCDRRPPVRIDMDIDGDADDPPDPDDDGD/DKKKKWKALQDDDPPDDVLVVVQVVQLVPLCVCACVVHQKDDWDDPDPDRTTMTIGDHPDDVTCVVVVCDRRPPVRIDMDIDGDADDPPDPDDDGD/DKKKKWKALQDDDPPDDVLVVVQVVQLVPLCVCACVVHQKDDWDDPDPDRTTMTIGDHPDDVTCVVVVCDRRPPVRIDMDIDGDADDPPDPDDDGD/DKKKKWKALQDDDPPDDVLVVVQVVQLVPLCVCACVVHQKDDWDDPDPDRTTMTIGDHPDDVTCVVVVCDRRPPVRIDMDIDGDADDPPDPDDDGD

Organism: Pseudomonas putida (NCBI:txid303)

Sequence (960 aa):
MLFHVKMTVKLPVDMDPAKATQLKADEKELAQRLQREGTWRHLWRIAGHYANYSVFDVPSVEALHDTLMQLPLFPYMDIEVDGLCRHPSSIHSDDRMLFHVKMTVKLPVDMDPAKATQLKADEKELAQRLQREGTWRHLWRIAGHYANYSVFDVPSVEALHDTLMQLPLFPYMDIEVDGLCRHPSSIHSDDRMLFHVKMTVKLPVDMDPAKATQLKADEKELAQRLQREGTWRHLWRIAGHYANYSVFDVPSVEALHDTLMQLPLFPYMDIEVDGLCRHPSSIHSDDRMLFHVKMTVKLPVDMDPAKATQLKADEKELAQRLQREGTWRHLWRIAGHYANYSVFDVPSVEALHDTLMQLPLFPYMDIEVDGLCRHPSSIHSDDRMLFHVKMTVKLPVDMDPAKATQLKADEKELAQRLQREGTWRHLWRIAGHYANYSVFDVPSVEALHDTLMQLPLFPYMDIEVDGLCRHPSSIHSDDRMLFHVKMTVKLPVDMDPAKATQLKADEKELAQRLQREGTWRHLWRIAGHYANYSVFDVPSVEALHDTLMQLPLFPYMDIEVDGLCRHPSSIHSDDRMLFHVKMTVKLPVDMDPAKATQLKADEKELAQRLQREGTWRHLWRIAGHYANYSVFDVPSVEALHDTLMQLPLFPYMDIEVDGLCRHPSSIHSDDRMLFHVKMTVKLPVDMDPAKATQLKADEKELAQRLQREGTWRHLWRIAGHYANYSVFDVPSVEALHDTLMQLPLFPYMDIEVDGLCRHPSSIHSDDRMLFHVKMTVKLPVDMDPAKATQLKADEKELAQRLQREGTWRHLWRIAGHYANYSVFDVPSVEALHDTLMQLPLFPYMDIEVDGLCRHPSSIHSDDRMLFHVKMTVKLPVDMDPAKATQLKADEKELAQRLQREGTWRHLWRIAGHYANYSVFDVPSVEALHDTLMQLPLFPYMDIEVDGLCRHPSSIHSDDR